Protein AF-A0A5E4JEZ2-F1 (afdb_monomer)

pLDDT: mean 81.58, std 16.39, range [27.83, 95.94]

Sequence (213 aa):
MPDNDILANLLLGGLGGYSLSKANYAGWESFIKVAEERLSHLIYFKVIIPVGLFVKIPLSKQWYAEGFRSYIFGLPNASLPMLFKSMEMALKEKYSEVENKKPDKLSNGQLITWAEQFLKENTEIAQGLRILRNILQHENSSIKEQQSIDAIRYISEMLNLLYPYDEAKLNFTCLHCGKQNSADLKSKDNFLGNTFNIVCSNCRNNIQFRNII

Structure (mmCIF, N/CA/C/O backbone):
data_AF-A0A5E4JEZ2-F1
#
_entry.id   AF-A0A5E4JEZ2-F1
#
loop_
_atom_site.group_PDB
_atom_site.id
_atom_site.type_symbol
_atom_site.label_atom_id
_atom_site.label_alt_id
_atom_site.label_comp_id
_atom_site.label_asym_id
_atom_site.label_entity_id
_atom_site.label_seq_id
_atom_site.pdbx_PDB_ins_code
_atom_site.Cartn_x
_atom_site.Cartn_y
_atom_site.Cartn_z
_atom_site.occupancy
_atom_site.B_iso_or_equiv
_atom_site.auth_seq_id
_atom_site.auth_comp_id
_atom_site.auth_asym_id
_atom_site.auth_atom_id
_atom_site.pdbx_PDB_model_num
ATOM 1 N N . MET A 1 1 ? 0.001 9.929 -32.314 1.00 27.83 1 MET A N 1
ATOM 2 C CA . MET A 1 1 ? 0.102 10.164 -30.859 1.00 27.83 1 MET A CA 1
ATOM 3 C C . MET A 1 1 ? 0.020 8.823 -30.142 1.00 27.83 1 MET A C 1
ATOM 5 O O . MET A 1 1 ? -1.091 8.360 -29.913 1.00 27.83 1 MET A O 1
ATOM 9 N N . PRO A 1 2 ? 1.155 8.158 -29.870 1.00 28.72 2 PRO A N 1
ATOM 10 C CA . PRO A 1 2 ? 1.195 6.902 -29.133 1.00 28.72 2 PRO A CA 1
ATOM 11 C C . PRO A 1 2 ? 2.096 7.042 -27.891 1.00 28.72 2 PRO A C 1
ATOM 13 O O . PRO A 1 2 ? 3.175 6.472 -27.859 1.00 28.72 2 PRO A O 1
ATOM 16 N N . ASP A 1 3 ? 1.683 7.822 -26.886 1.00 30.73 3 ASP A N 1
ATOM 17 C CA . ASP A 1 3 ? 2.517 8.079 -25.689 1.00 30.73 3 ASP A CA 1
ATOM 18 C C . ASP A 1 3 ? 1.934 7.516 -24.380 1.00 30.73 3 ASP A C 1
ATOM 20 O O . ASP A 1 3 ? 2.572 7.584 -23.333 1.00 30.73 3 ASP A O 1
ATOM 24 N N . ASN A 1 4 ? 0.759 6.876 -24.418 1.00 31.44 4 ASN A N 1
ATOM 25 C CA . ASN A 1 4 ? 0.117 6.332 -23.210 1.00 31.44 4 ASN A CA 1
ATOM 26 C C . ASN A 1 4 ? 0.356 4.825 -22.985 1.00 31.44 4 ASN A C 1
ATOM 28 O O . ASN A 1 4 ? 0.153 4.341 -21.872 1.00 31.44 4 ASN A O 1
ATOM 32 N N . ASP A 1 5 ? 0.858 4.091 -23.984 1.00 32.97 5 ASP A N 1
ATOM 33 C CA . ASP A 1 5 ? 1.156 2.651 -23.862 1.00 32.97 5 ASP A CA 1
ATOM 34 C C . ASP A 1 5 ? 2.524 2.362 -23.218 1.00 32.97 5 ASP A C 1
ATOM 36 O O . ASP A 1 5 ? 2.809 1.236 -22.808 1.00 32.97 5 ASP A O 1
ATOM 40 N N . ILE A 1 6 ? 3.385 3.373 -23.097 1.00 38.34 6 ILE A N 1
ATOM 41 C CA . ILE A 1 6 ? 4.791 3.218 -22.693 1.00 38.34 6 ILE A CA 1
ATOM 42 C C . ILE A 1 6 ? 4.911 2.976 -21.183 1.00 38.34 6 ILE A C 1
ATOM 44 O O . ILE A 1 6 ? 5.584 2.044 -20.742 1.00 38.34 6 ILE A O 1
ATOM 48 N N . LEU A 1 7 ? 4.187 3.761 -20.383 1.00 38.94 7 LEU A N 1
ATOM 49 C CA . LEU A 1 7 ? 4.108 3.569 -18.934 1.00 38.94 7 LEU A CA 1
ATOM 50 C C . LEU A 1 7 ? 3.267 2.344 -18.578 1.00 38.94 7 LEU A C 1
ATOM 52 O O . LEU A 1 7 ? 3.628 1.606 -17.669 1.00 38.94 7 LEU A O 1
ATOM 56 N N . ALA A 1 8 ? 2.193 2.077 -19.325 1.00 35.00 8 ALA A N 1
ATOM 57 C CA . ALA A 1 8 ? 1.355 0.903 -19.111 1.00 35.00 8 ALA A CA 1
ATOM 58 C C . ALA A 1 8 ? 2.133 -0.406 -19.327 1.00 35.00 8 ALA A C 1
ATOM 60 O O . ALA A 1 8 ? 2.011 -1.318 -18.516 1.00 35.00 8 ALA A O 1
ATOM 61 N N . ASN A 1 9 ? 3.002 -0.491 -20.339 1.00 36.31 9 ASN A N 1
ATOM 62 C CA . ASN A 1 9 ? 3.831 -1.681 -20.567 1.00 36.31 9 ASN A CA 1
ATOM 63 C C . ASN A 1 9 ? 4.978 -1.834 -19.556 1.00 36.31 9 ASN A C 1
ATOM 65 O O . ASN A 1 9 ? 5.338 -2.962 -19.216 1.00 36.31 9 ASN A O 1
ATOM 69 N N . LEU A 1 10 ? 5.507 -0.727 -19.023 1.00 39.97 10 LEU A N 1
ATOM 70 C CA . LEU A 1 10 ? 6.479 -0.749 -17.924 1.00 39.97 10 LEU A CA 1
ATOM 71 C C . LEU A 1 10 ? 5.832 -1.158 -16.582 1.00 39.97 10 LEU A C 1
ATOM 73 O O . LEU A 1 10 ? 6.496 -1.749 -15.734 1.00 39.97 10 LEU A O 1
ATOM 77 N N . LEU A 1 11 ? 4.540 -0.851 -16.400 1.00 41.81 11 LEU A N 1
ATOM 78 C CA . LEU A 1 11 ? 3.793 -1.020 -15.145 1.00 41.81 11 LEU A CA 1
ATOM 79 C C . LEU A 1 11 ? 2.891 -2.271 -15.097 1.00 41.81 11 LEU A C 1
ATOM 81 O O . LEU A 1 11 ? 2.575 -2.729 -14.006 1.00 41.81 11 LEU A O 1
ATOM 85 N N . LEU A 1 12 ? 2.481 -2.843 -16.237 1.00 39.78 12 LEU A N 1
ATOM 86 C CA . LEU A 1 12 ? 1.558 -3.994 -16.306 1.00 39.78 12 LEU A CA 1
ATOM 87 C C . LEU A 1 12 ? 2.174 -5.257 -16.932 1.00 39.78 12 LEU A C 1
ATOM 89 O O . LEU A 1 12 ? 1.621 -6.344 -16.779 1.00 39.78 12 LEU A O 1
ATOM 93 N N . GLY A 1 13 ? 3.311 -5.149 -17.622 1.00 36.66 13 GLY A N 1
ATOM 94 C CA . GLY A 1 13 ? 3.934 -6.263 -18.338 1.00 36.66 13 GLY A CA 1
ATOM 95 C C . GLY A 1 13 ? 5.228 -6.724 -17.682 1.00 36.66 13 GLY A C 1
ATOM 96 O O . GLY A 1 13 ? 6.307 -6.429 -18.197 1.00 36.66 13 GLY A O 1
ATOM 97 N N . GLY A 1 14 ? 5.152 -7.451 -16.561 1.00 41.81 14 GLY A N 1
ATOM 98 C CA . GLY A 1 14 ? 6.342 -8.032 -15.925 1.00 41.81 14 GLY A CA 1
ATOM 99 C C . GLY A 1 14 ? 7.249 -8.726 -16.950 1.00 41.81 14 GLY A C 1
ATOM 100 O O . GLY A 1 14 ? 6.740 -9.499 -17.742 1.00 41.81 14 GLY A O 1
ATOM 101 N N . LEU A 1 15 ? 8.556 -8.418 -16.956 1.00 41.03 15 LEU A N 1
ATOM 102 C CA . LEU A 1 15 ? 9.663 -8.923 -17.810 1.00 41.03 15 LEU A CA 1
ATOM 103 C C . LEU A 1 15 ? 9.469 -8.988 -19.357 1.00 41.03 15 LEU A C 1
ATOM 105 O O . LEU A 1 15 ? 10.441 -8.824 -20.098 1.00 41.03 15 LEU A O 1
ATOM 109 N N . GLY A 1 16 ? 8.258 -9.156 -19.888 1.00 37.97 16 GLY A N 1
ATOM 110 C CA . GLY A 1 16 ? 7.934 -9.110 -21.316 1.00 37.97 16 GLY A CA 1
ATOM 111 C C . GLY A 1 16 ? 7.981 -7.691 -21.884 1.00 37.97 16 GLY A C 1
ATOM 112 O O . GLY A 1 16 ? 8.548 -7.485 -22.953 1.00 37.97 16 GLY A O 1
ATOM 113 N N . GLY A 1 17 ? 7.505 -6.690 -21.132 1.00 45.16 17 GLY A N 1
ATOM 114 C CA . GLY A 1 17 ? 7.695 -5.278 -21.490 1.00 45.16 17 GLY A CA 1
ATOM 115 C C . GLY A 1 17 ? 9.157 -4.830 -21.367 1.00 45.16 17 GLY A C 1
ATOM 116 O O . GLY A 1 17 ? 9.615 -3.973 -22.114 1.00 45.16 17 GLY A O 1
ATOM 117 N N . TYR A 1 18 ? 9.915 -5.465 -20.471 1.00 44.41 18 TYR A N 1
ATOM 118 C CA . TYR A 1 18 ? 11.320 -5.165 -20.178 1.00 44.41 18 TYR A CA 1
ATOM 119 C C . TYR A 1 18 ? 12.287 -5.561 -21.308 1.00 44.41 18 TYR A C 1
ATOM 121 O O . TYR A 1 18 ? 13.203 -4.812 -21.644 1.00 44.41 18 TYR A O 1
ATOM 129 N N . SER A 1 19 ? 12.074 -6.723 -21.928 1.00 45.91 19 SER A N 1
ATOM 130 C CA . SER A 1 19 ? 12.928 -7.221 -23.018 1.00 45.91 19 SER A CA 1
ATOM 131 C C . SER A 1 19 ? 12.639 -6.543 -24.361 1.00 45.91 19 SER A C 1
ATOM 133 O O . SER A 1 19 ? 13.577 -6.221 -25.086 1.00 45.91 19 SER A O 1
ATOM 135 N N . LEU A 1 20 ? 11.369 -6.240 -24.657 1.00 44.59 20 LEU A N 1
ATOM 136 C CA . LEU A 1 20 ? 10.967 -5.445 -25.829 1.00 44.59 20 LEU A CA 1
ATOM 137 C C . LEU A 1 20 ? 11.373 -3.966 -25.714 1.00 44.59 20 LEU A C 1
ATOM 139 O O . LEU A 1 20 ? 11.567 -3.294 -26.723 1.00 44.59 20 LEU A O 1
ATOM 143 N N . SER A 1 21 ? 11.531 -3.468 -24.486 1.00 50.88 21 SER A N 1
ATOM 144 C CA . SER A 1 21 ? 11.919 -2.092 -24.191 1.00 50.88 21 SER A CA 1
ATOM 145 C C . SER A 1 21 ? 13.380 -1.800 -24.548 1.00 50.88 21 SER A C 1
ATOM 147 O O . SER A 1 21 ? 13.666 -0.826 -25.237 1.00 50.88 21 SER A O 1
ATOM 149 N N . LYS A 1 22 ? 14.316 -2.677 -24.174 1.00 49.50 22 LYS A N 1
ATOM 150 C CA . LYS A 1 22 ? 15.768 -2.415 -24.231 1.00 49.50 22 LYS A CA 1
ATOM 151 C C . LYS A 1 22 ? 16.327 -1.974 -25.596 1.00 49.50 22 LYS A C 1
ATOM 153 O O . LYS A 1 22 ? 17.370 -1.334 -25.629 1.00 49.50 22 LYS A O 1
ATOM 158 N N . ALA A 1 23 ? 15.652 -2.291 -26.702 1.00 51.66 23 ALA A N 1
ATOM 159 C CA . ALA A 1 23 ? 16.059 -1.885 -28.049 1.00 51.66 23 ALA A CA 1
ATOM 160 C C . ALA A 1 23 ? 15.667 -0.436 -28.426 1.00 51.66 23 ALA A C 1
ATOM 162 O O . ALA A 1 23 ? 16.253 0.117 -29.351 1.00 51.66 23 ALA A O 1
ATOM 163 N N . ASN A 1 24 ? 14.716 0.188 -27.717 1.00 52.81 24 ASN A N 1
ATOM 164 C CA . ASN A 1 24 ? 14.111 1.475 -28.097 1.00 52.81 24 ASN A CA 1
ATOM 165 C C . ASN A 1 24 ? 14.468 2.664 -27.176 1.00 52.81 24 ASN A C 1
ATOM 167 O O . ASN A 1 24 ? 13.990 3.767 -27.423 1.00 52.81 24 ASN A O 1
ATOM 171 N N . TYR A 1 25 ? 15.290 2.481 -26.132 1.00 58.25 25 TYR A N 1
ATOM 172 C CA . TYR A 1 25 ? 15.500 3.500 -25.081 1.00 58.25 25 TYR A CA 1
ATOM 173 C C . TYR A 1 25 ? 16.954 3.943 -24.887 1.00 58.25 25 TYR A C 1
ATOM 175 O O . TYR A 1 25 ? 17.410 4.092 -23.751 1.00 58.25 25 TYR A O 1
ATOM 183 N N . ALA A 1 26 ? 17.666 4.204 -25.985 1.00 59.94 26 ALA A N 1
ATOM 184 C CA . ALA A 1 26 ? 18.956 4.886 -25.914 1.00 59.94 26 ALA A CA 1
ATOM 185 C C . ALA A 1 26 ? 18.814 6.215 -25.136 1.00 59.94 26 ALA A C 1
ATOM 187 O O . ALA A 1 26 ? 18.046 7.089 -25.540 1.00 59.94 26 ALA A O 1
ATOM 188 N N . GLY A 1 27 ? 19.517 6.358 -24.008 1.00 70.94 27 GLY A N 1
ATOM 189 C CA . GLY A 1 27 ? 19.524 7.556 -23.155 1.00 70.94 27 GLY A CA 1
ATOM 190 C C . GLY A 1 27 ? 18.745 7.453 -21.834 1.00 70.94 27 GLY A C 1
ATOM 191 O O . GLY A 1 27 ? 18.870 8.350 -21.001 1.00 70.94 27 GLY A O 1
ATOM 192 N N . TRP A 1 28 ? 17.977 6.381 -21.602 1.00 78.12 28 TRP A N 1
ATOM 193 C CA . TRP A 1 28 ? 17.233 6.154 -20.346 1.00 78.12 28 TRP A CA 1
ATOM 194 C C . TRP A 1 28 ? 17.846 5.072 -19.453 1.00 78.12 28 TRP A C 1
ATOM 196 O O . TRP A 1 28 ? 17.307 4.763 -18.390 1.00 78.12 28 TRP A O 1
ATOM 206 N N . GLU A 1 29 ? 18.971 4.482 -19.847 1.00 81.12 29 GLU A N 1
ATOM 207 C CA . GLU A 1 29 ? 19.562 3.328 -19.171 1.00 81.12 29 GLU A CA 1
ATOM 208 C C . GLU A 1 29 ? 19.924 3.637 -17.717 1.00 81.12 29 GLU A C 1
ATOM 210 O O . GLU A 1 29 ? 19.701 2.809 -16.834 1.00 81.12 29 GLU A O 1
ATOM 215 N N . SER A 1 30 ? 20.434 4.843 -17.451 1.00 83.31 30 SER A N 1
ATOM 216 C CA . SER A 1 30 ? 20.765 5.294 -16.096 1.00 83.31 30 SER A CA 1
ATOM 217 C C . SER A 1 30 ? 19.521 5.407 -15.216 1.00 83.31 30 SER A C 1
ATOM 219 O O . SER A 1 30 ? 19.522 4.927 -14.086 1.00 83.31 30 SER A O 1
ATOM 221 N N . PHE A 1 31 ? 18.439 5.980 -15.744 1.00 84.56 31 PHE A N 1
ATOM 222 C CA . PHE A 1 31 ? 17.166 6.088 -15.040 1.00 84.56 31 PHE A CA 1
ATOM 223 C C . PHE A 1 31 ? 16.558 4.713 -14.757 1.00 84.56 31 PHE A C 1
ATOM 225 O O . PHE A 1 31 ? 16.176 4.441 -13.620 1.00 84.56 31 PHE A O 1
ATOM 232 N N . ILE A 1 32 ? 16.504 3.841 -15.771 1.00 82.81 32 ILE A N 1
ATOM 233 C CA . ILE A 1 32 ? 15.962 2.483 -15.640 1.00 82.81 32 ILE A CA 1
ATOM 234 C C . ILE A 1 32 ? 16.744 1.717 -14.577 1.00 82.81 32 ILE A C 1
ATOM 236 O O . ILE A 1 32 ? 16.130 1.143 -13.684 1.00 82.81 32 ILE A O 1
ATOM 240 N N . LYS A 1 33 ? 18.080 1.776 -14.612 1.00 85.19 33 LYS A N 1
ATOM 241 C CA . LYS A 1 33 ? 18.930 1.113 -13.619 1.00 85.19 33 LYS A CA 1
ATOM 242 C C . LYS A 1 33 ? 18.603 1.568 -12.193 1.00 85.19 33 LYS A C 1
ATOM 244 O O . LYS A 1 33 ? 18.425 0.736 -11.311 1.00 85.19 33 LYS A O 1
ATOM 249 N N . VAL A 1 34 ? 18.465 2.874 -11.965 1.00 87.69 34 VAL A N 1
ATOM 250 C CA . VAL A 1 34 ? 18.129 3.402 -10.632 1.00 87.69 34 VAL A CA 1
ATOM 251 C C . VAL A 1 34 ? 16.698 3.018 -10.222 1.00 87.69 34 VAL A C 1
ATOM 253 O O . VAL A 1 34 ? 16.452 2.679 -9.066 1.00 87.69 34 VAL A O 1
ATOM 256 N N . ALA A 1 35 ? 15.738 3.014 -11.151 1.00 88.00 35 ALA A N 1
ATOM 257 C CA . ALA A 1 35 ? 14.377 2.547 -10.883 1.00 88.00 35 ALA A CA 1
ATOM 258 C C . ALA A 1 35 ? 14.339 1.050 -10.512 1.00 88.00 35 ALA A C 1
ATOM 260 O O . ALA A 1 35 ? 13.607 0.651 -9.603 1.00 88.00 35 ALA A O 1
ATOM 261 N N . GLU A 1 36 ? 15.156 0.222 -11.168 1.00 85.31 36 GLU A N 1
ATOM 262 C CA . GLU A 1 36 ? 15.331 -1.194 -10.834 1.00 85.31 36 GLU A CA 1
ATOM 263 C C . GLU A 1 36 ? 15.982 -1.393 -9.465 1.00 85.31 36 GLU A C 1
ATOM 265 O O . GLU A 1 36 ? 15.555 -2.272 -8.716 1.00 85.31 36 GLU A O 1
ATOM 270 N N . GLU A 1 37 ? 16.984 -0.584 -9.113 1.00 88.88 37 GLU A N 1
ATOM 271 C CA . GLU A 1 37 ? 17.620 -0.601 -7.790 1.00 88.88 37 GLU A CA 1
ATOM 272 C C . GLU A 1 37 ? 16.591 -0.284 -6.692 1.00 88.88 37 GLU A C 1
ATOM 274 O O . GLU A 1 37 ? 16.458 -1.037 -5.724 1.00 88.88 37 GLU A O 1
ATOM 279 N N . ARG A 1 38 ? 15.766 0.751 -6.891 1.00 89.75 38 ARG A N 1
ATOM 280 C CA . ARG A 1 38 ? 14.655 1.106 -5.991 1.00 89.75 38 ARG A CA 1
ATOM 281 C C . ARG A 1 38 ? 13.638 -0.013 -5.841 1.00 89.75 38 ARG A C 1
ATOM 283 O O . ARG A 1 38 ? 13.263 -0.369 -4.724 1.00 89.75 38 ARG A O 1
ATOM 290 N N . LEU A 1 39 ? 13.201 -0.594 -6.959 1.00 89.12 39 LEU A N 1
ATOM 291 C CA . LEU A 1 39 ? 12.281 -1.727 -6.938 1.00 89.12 39 LEU A CA 1
ATOM 292 C C . LEU A 1 39 ? 12.903 -2.917 -6.196 1.00 89.12 39 LEU A C 1
ATOM 294 O O . LEU A 1 39 ? 12.237 -3.552 -5.381 1.00 89.12 39 LEU A O 1
ATOM 298 N N . SER A 1 40 ? 14.184 -3.192 -6.435 1.00 87.06 40 SER A N 1
ATOM 299 C CA . SER A 1 40 ? 14.918 -4.280 -5.786 1.00 87.06 40 SER A CA 1
ATOM 300 C C . SER A 1 40 ? 15.012 -4.084 -4.275 1.00 87.06 40 SER A C 1
ATOM 302 O O . SER A 1 40 ? 14.824 -5.049 -3.538 1.00 87.06 40 SER A O 1
ATOM 304 N N . HIS A 1 41 ? 15.208 -2.851 -3.796 1.00 90.19 41 HIS A N 1
ATOM 305 C CA . HIS A 1 41 ? 15.154 -2.546 -2.365 1.00 90.19 41 HIS A CA 1
ATOM 306 C C . HIS A 1 41 ? 13.782 -2.866 -1.763 1.00 90.19 41 HIS A C 1
ATOM 308 O O . HIS A 1 41 ? 13.702 -3.533 -0.732 1.00 90.19 41 HIS A O 1
ATOM 314 N N . LEU A 1 42 ? 12.688 -2.463 -2.412 1.00 90.50 42 LEU A N 1
ATOM 315 C CA . LEU A 1 42 ? 11.342 -2.758 -1.907 1.00 90.50 42 LEU A CA 1
ATOM 316 C C . LEU A 1 42 ? 11.029 -4.264 -1.918 1.00 90.50 42 LEU A C 1
ATOM 318 O O . LEU A 1 42 ? 10.391 -4.773 -0.996 1.00 90.50 42 LEU A O 1
ATOM 322 N N . ILE A 1 43 ? 11.509 -4.991 -2.930 1.00 88.75 43 ILE A N 1
ATOM 323 C CA . ILE A 1 43 ? 11.382 -6.454 -3.007 1.00 88.75 43 ILE A CA 1
ATOM 324 C C . ILE A 1 43 ? 12.195 -7.131 -1.902 1.00 88.75 43 ILE A C 1
ATOM 326 O O . ILE A 1 43 ? 11.704 -8.065 -1.271 1.00 88.75 43 ILE A O 1
ATOM 330 N N . TYR A 1 44 ? 13.412 -6.652 -1.634 1.00 89.94 44 TYR A N 1
ATOM 331 C CA . TYR A 1 44 ? 14.254 -7.156 -0.550 1.00 89.94 44 TYR A CA 1
ATOM 332 C C . TYR A 1 44 ? 13.545 -7.054 0.807 1.00 89.94 44 TYR A C 1
ATOM 334 O O . TYR A 1 44 ? 13.539 -8.015 1.575 1.00 89.94 44 TYR A O 1
ATOM 342 N N . PHE A 1 45 ? 12.864 -5.933 1.066 1.00 88.56 45 PHE A N 1
ATOM 343 C CA . PHE A 1 45 ? 12.056 -5.748 2.274 1.00 88.56 45 PHE A CA 1
ATOM 344 C C . PHE A 1 45 ? 10.716 -6.496 2.264 1.00 88.56 45 PHE A C 1
ATOM 346 O O . PHE A 1 45 ? 9.982 -6.403 3.243 1.00 88.56 45 PHE A O 1
ATOM 353 N N . LYS A 1 46 ? 10.387 -7.226 1.187 1.00 89.31 46 LYS A N 1
ATOM 354 C CA . LYS A 1 46 ? 9.119 -7.951 1.013 1.00 89.31 46 LYS A CA 1
ATOM 355 C C . LYS A 1 46 ? 7.901 -7.081 1.335 1.00 89.31 46 LYS A C 1
ATOM 357 O O . LYS A 1 46 ? 7.003 -7.506 2.058 1.00 89.31 46 LYS A O 1
ATOM 362 N N . VAL A 1 47 ? 7.878 -5.858 0.800 1.00 90.50 47 VAL A N 1
ATOM 363 C CA . VAL A 1 47 ? 6.765 -4.918 1.003 1.00 90.50 47 VAL A CA 1
ATOM 364 C C . VAL A 1 47 ? 5.436 -5.601 0.666 1.00 90.50 47 VAL A C 1
ATOM 366 O O . VAL A 1 47 ? 5.259 -6.126 -0.433 1.00 90.50 47 VAL A O 1
ATOM 369 N N . ILE A 1 48 ? 4.510 -5.614 1.624 1.00 90.31 48 ILE A N 1
ATOM 370 C CA . ILE A 1 48 ? 3.198 -6.255 1.482 1.00 90.31 48 ILE A CA 1
ATOM 371 C C . ILE A 1 48 ? 2.311 -5.407 0.567 1.00 90.31 48 ILE A C 1
ATOM 373 O O . ILE A 1 48 ? 2.342 -4.183 0.632 1.00 90.31 48 ILE A O 1
ATOM 377 N N . ILE A 1 49 ? 1.484 -6.034 -0.268 1.00 90.00 49 ILE A N 1
ATOM 378 C CA . ILE A 1 49 ? 0.460 -5.302 -1.022 1.00 90.00 49 ILE A CA 1
ATOM 379 C C . ILE A 1 49 ? -0.854 -5.356 -0.226 1.00 90.00 49 ILE A C 1
ATOM 381 O O . ILE A 1 49 ? -1.375 -6.456 -0.017 1.00 90.00 49 ILE A O 1
ATOM 385 N N . PRO A 1 50 ? -1.425 -4.216 0.215 1.00 92.12 50 PRO A N 1
ATOM 386 C CA . PRO A 1 50 ? -2.574 -4.195 1.122 1.00 92.12 50 PRO A CA 1
ATOM 387 C C . PRO A 1 50 ? -3.898 -4.457 0.381 1.00 92.12 50 PRO A C 1
ATOM 389 O O . PRO A 1 50 ? -4.775 -3.601 0.275 1.00 92.12 50 PRO A O 1
ATOM 392 N N . VAL A 1 51 ? -4.056 -5.671 -0.153 1.00 91.38 51 VAL A N 1
ATOM 393 C CA . VAL A 1 51 ? -5.208 -6.059 -0.984 1.00 91.38 51 VAL A CA 1
ATOM 394 C C . VAL A 1 51 ? -6.528 -5.985 -0.222 1.00 91.38 51 VAL A C 1
ATOM 396 O O . VAL A 1 51 ? -7.515 -5.532 -0.799 1.00 91.38 51 VAL A O 1
ATOM 399 N N . GLY A 1 52 ? -6.554 -6.352 1.063 1.00 90.94 52 GLY A N 1
ATOM 400 C CA . GLY A 1 52 ? -7.763 -6.236 1.887 1.00 90.94 52 GLY A CA 1
ATOM 401 C C . GLY A 1 52 ? -8.303 -4.803 1.923 1.00 90.94 52 GLY A C 1
ATOM 402 O O . GLY A 1 52 ? -9.495 -4.580 1.698 1.00 90.94 52 GLY A O 1
ATOM 403 N N . LEU A 1 53 ? -7.412 -3.816 2.071 1.00 94.69 53 LEU A N 1
ATOM 404 C CA . LEU A 1 53 ? -7.777 -2.406 1.960 1.00 94.69 53 LEU A CA 1
ATOM 405 C C . LEU A 1 53 ? -8.272 -2.066 0.552 1.00 94.69 53 LEU A C 1
ATOM 407 O O . LEU A 1 53 ? -9.267 -1.368 0.416 1.00 94.69 53 LEU A O 1
ATOM 411 N N . PHE A 1 54 ? -7.604 -2.537 -0.501 1.00 92.94 54 PHE A N 1
ATOM 412 C CA . PHE A 1 54 ? -7.982 -2.199 -1.879 1.00 92.94 54 PHE A CA 1
ATOM 413 C C . PHE A 1 54 ? -9.351 -2.744 -2.279 1.00 92.94 54 PHE A C 1
ATOM 415 O O . PHE A 1 54 ? -10.045 -2.118 -3.076 1.00 92.94 54 PHE A O 1
ATOM 422 N N . VAL A 1 55 ? -9.751 -3.887 -1.726 1.00 90.38 55 VAL A N 1
ATOM 423 C CA . VAL A 1 55 ? -11.104 -4.423 -1.902 1.00 90.38 55 VAL A CA 1
ATOM 424 C C . VAL A 1 55 ? -12.118 -3.559 -1.153 1.00 90.38 55 VAL A C 1
ATOM 426 O O . VAL A 1 55 ? -13.160 -3.218 -1.710 1.00 90.38 55 VAL A O 1
ATOM 429 N N . LYS A 1 56 ? -11.807 -3.172 0.089 1.00 92.31 56 LYS A N 1
ATOM 430 C CA . LYS A 1 56 ? -12.697 -2.370 0.938 1.00 92.31 56 LYS A CA 1
ATOM 431 C C . LYS A 1 56 ? -12.854 -0.926 0.447 1.00 92.31 56 LYS A C 1
ATOM 433 O O . LYS A 1 56 ? -13.960 -0.397 0.434 1.00 92.31 56 LYS A O 1
ATOM 438 N N . ILE A 1 57 ? -11.755 -0.295 0.043 1.00 95.06 57 ILE A N 1
ATOM 439 C CA . ILE A 1 57 ? -11.661 1.105 -0.377 1.00 95.06 57 ILE A CA 1
ATOM 440 C C . ILE A 1 57 ? -10.891 1.170 -1.708 1.00 95.06 57 ILE A C 1
ATOM 442 O O . ILE A 1 57 ? -9.696 1.478 -1.714 1.00 95.06 57 ILE A O 1
ATOM 446 N N . PRO A 1 58 ? -11.538 0.929 -2.864 1.00 92.06 58 PRO A N 1
ATOM 447 C CA . PRO A 1 58 ? -10.854 0.871 -4.162 1.00 92.06 58 PRO A CA 1
ATOM 448 C C . PRO A 1 58 ? -10.049 2.123 -4.521 1.00 92.06 58 PRO A C 1
ATOM 450 O O . PRO A 1 58 ? -8.972 2.026 -5.103 1.00 92.06 58 PRO A O 1
ATOM 453 N N . LEU A 1 59 ? -10.522 3.305 -4.118 1.00 93.19 59 LEU A N 1
ATOM 454 C CA . LEU A 1 59 ? -9.819 4.570 -4.348 1.00 93.19 59 LEU A CA 1
ATOM 455 C C . LEU A 1 59 ? -8.467 4.636 -3.608 1.00 93.19 59 LEU A C 1
ATOM 457 O O . LEU A 1 59 ? -7.528 5.257 -4.098 1.00 93.19 59 LEU A O 1
ATOM 461 N N . SER A 1 60 ? -8.315 3.945 -2.473 1.00 94.81 60 SER A N 1
ATOM 462 C CA . SER A 1 60 ? -7.041 3.902 -1.735 1.00 94.81 60 SER A CA 1
ATOM 463 C C . SER A 1 60 ? -5.919 3.224 -2.535 1.00 94.81 60 SER A C 1
ATOM 465 O O . SER A 1 60 ? -4.749 3.580 -2.370 1.00 94.81 60 SER A O 1
ATOM 467 N N . LYS A 1 61 ? -6.276 2.299 -3.444 1.00 93.88 61 LYS A N 1
ATOM 468 C CA . LYS A 1 61 ? -5.344 1.638 -4.364 1.00 93.88 61 LYS A CA 1
ATOM 469 C C . LYS A 1 61 ? -4.690 2.635 -5.308 1.00 93.88 61 LYS A C 1
ATOM 471 O O . LYS A 1 61 ? -3.498 2.518 -5.560 1.00 93.88 61 LYS A O 1
ATOM 476 N N . GLN A 1 62 ? -5.454 3.596 -5.827 1.00 92.94 62 GLN A N 1
ATOM 477 C CA . GLN A 1 62 ? -4.936 4.591 -6.769 1.00 92.94 62 GLN A CA 1
ATOM 478 C C . GLN A 1 62 ? -3.870 5.456 -6.094 1.00 92.94 62 GLN A C 1
ATOM 480 O O . GLN A 1 62 ? -2.737 5.488 -6.562 1.00 92.94 62 GLN A O 1
ATOM 485 N N . TRP A 1 63 ? -4.187 6.026 -4.929 1.00 95.94 63 TRP A N 1
ATOM 486 C CA . TRP A 1 63 ? -3.237 6.813 -4.137 1.00 95.94 63 TRP A CA 1
ATOM 487 C C . TRP A 1 63 ? -1.985 6.022 -3.755 1.00 95.94 63 TRP A C 1
ATOM 489 O O . TRP A 1 63 ? -0.865 6.510 -3.889 1.00 95.94 63 TRP A O 1
ATOM 499 N N . TYR A 1 64 ? -2.157 4.773 -3.320 1.00 95.31 64 TYR A N 1
ATOM 500 C CA . TYR A 1 64 ? -1.024 3.924 -2.971 1.00 95.31 64 TYR A CA 1
ATOM 501 C C . TYR A 1 64 ? -0.142 3.616 -4.192 1.00 95.31 64 TYR A C 1
ATOM 503 O O . TYR A 1 64 ? 1.079 3.744 -4.117 1.00 95.31 64 TYR A O 1
ATOM 511 N N . ALA A 1 65 ? -0.746 3.252 -5.328 1.00 92.12 65 ALA A N 1
ATOM 512 C CA . ALA A 1 65 ? -0.023 2.935 -6.556 1.00 92.12 65 ALA A CA 1
ATOM 513 C C . ALA A 1 65 ? 0.713 4.153 -7.127 1.00 92.12 65 ALA A C 1
ATOM 515 O O . ALA A 1 65 ? 1.857 4.030 -7.560 1.00 92.12 65 ALA A O 1
ATOM 516 N N . GLU A 1 66 ? 0.094 5.333 -7.100 1.00 93.12 66 GLU A N 1
ATOM 517 C CA . GLU A 1 66 ? 0.747 6.583 -7.491 1.00 93.12 66 GLU A CA 1
ATOM 518 C C . GLU A 1 66 ? 1.934 6.892 -6.585 1.00 93.12 66 GLU A C 1
ATOM 520 O O . GLU A 1 66 ? 3.035 7.117 -7.082 1.00 93.12 66 GLU A O 1
ATOM 525 N N . GLY A 1 67 ? 1.752 6.797 -5.265 1.00 94.12 67 GLY A N 1
ATOM 526 C CA . GLY A 1 67 ? 2.834 7.008 -4.311 1.00 94.12 67 GLY A CA 1
ATOM 527 C C . GLY A 1 67 ? 3.999 6.039 -4.506 1.00 94.12 67 GLY A C 1
ATOM 528 O O . GLY A 1 67 ? 5.160 6.454 -4.533 1.00 94.12 67 GLY A O 1
ATOM 529 N N . PHE A 1 68 ? 3.702 4.760 -4.727 1.00 93.56 68 PHE A N 1
ATOM 530 C CA . PHE A 1 68 ? 4.703 3.746 -5.045 1.00 93.56 68 PHE A CA 1
ATOM 531 C C . PHE A 1 68 ? 5.469 4.085 -6.334 1.00 93.56 68 PHE A C 1
ATOM 533 O O . PHE A 1 68 ? 6.699 4.092 -6.349 1.00 93.56 68 PHE A O 1
ATOM 540 N N . ARG A 1 69 ? 4.760 4.428 -7.416 1.00 91.31 69 ARG A N 1
ATOM 541 C CA . ARG A 1 69 ? 5.369 4.759 -8.716 1.00 91.31 69 ARG A CA 1
ATOM 542 C C . ARG A 1 69 ? 6.209 6.028 -8.654 1.00 91.31 69 ARG A C 1
ATOM 544 O O . ARG A 1 69 ? 7.308 6.048 -9.200 1.00 91.31 69 ARG A O 1
ATOM 551 N N . SER A 1 70 ? 5.743 7.055 -7.945 1.00 93.00 70 SER A N 1
ATOM 552 C CA . SER A 1 70 ? 6.522 8.270 -7.702 1.00 93.00 70 SER A CA 1
ATOM 553 C C . SER A 1 70 ? 7.855 7.956 -7.028 1.00 93.00 70 SER A C 1
ATOM 555 O O . SER A 1 70 ? 8.874 8.518 -7.423 1.00 93.00 70 SER A O 1
ATOM 557 N N . TYR A 1 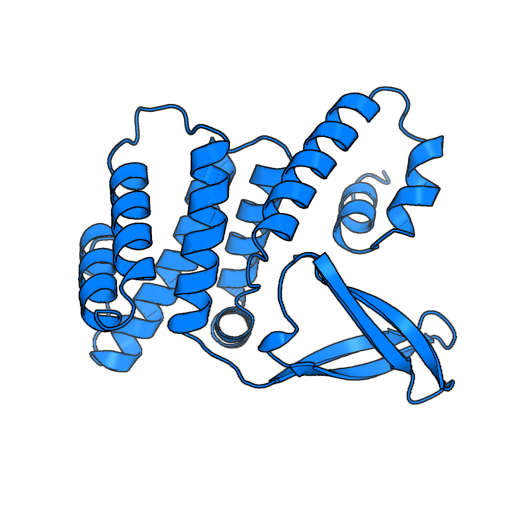71 ? 7.886 7.025 -6.069 1.00 93.75 71 TYR A N 1
ATOM 558 C CA . TYR A 1 71 ? 9.147 6.588 -5.472 1.00 93.75 71 TYR A CA 1
ATOM 559 C C . TYR A 1 71 ? 10.056 5.904 -6.501 1.00 93.75 71 TYR A C 1
ATOM 561 O O . TYR A 1 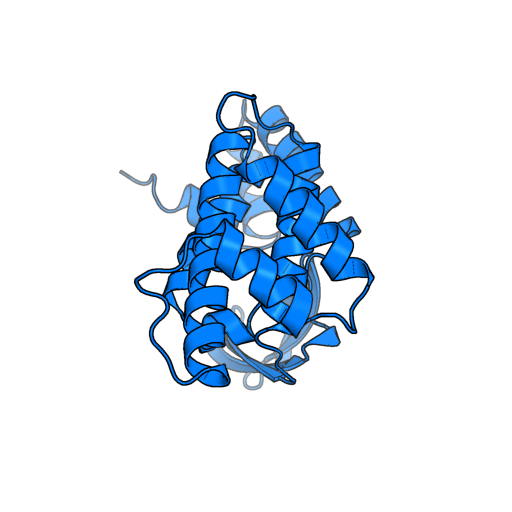71 ? 11.207 6.312 -6.640 1.00 93.75 71 TYR A O 1
ATOM 569 N N . ILE A 1 72 ? 9.542 4.935 -7.271 1.00 91.56 72 ILE A N 1
ATOM 570 C CA . ILE A 1 72 ? 10.319 4.242 -8.316 1.00 91.56 72 ILE A CA 1
ATOM 571 C C . ILE A 1 72 ? 10.937 5.242 -9.310 1.00 91.56 72 ILE A C 1
ATOM 573 O O . ILE A 1 72 ? 12.114 5.127 -9.661 1.00 91.56 72 ILE A O 1
ATOM 577 N N . PHE A 1 73 ? 10.197 6.288 -9.680 1.00 90.81 73 PHE A N 1
ATOM 578 C CA . PHE A 1 73 ? 10.665 7.352 -10.575 1.00 90.81 73 PHE A CA 1
ATOM 579 C C . PHE A 1 73 ? 11.581 8.399 -9.925 1.00 90.81 73 PHE A C 1
ATOM 581 O O . PHE A 1 73 ? 12.024 9.322 -10.604 1.00 90.81 73 PHE A O 1
ATOM 588 N N . GLY A 1 74 ? 11.921 8.261 -8.642 1.00 89.81 74 GLY A N 1
ATOM 589 C CA . GLY A 1 74 ? 12.849 9.165 -7.959 1.00 89.81 74 GLY A CA 1
ATOM 590 C C . GLY A 1 74 ? 12.218 10.477 -7.510 1.00 89.81 74 GLY A C 1
ATOM 591 O O . GLY A 1 74 ? 12.905 11.489 -7.416 1.00 89.81 74 GLY A O 1
ATOM 592 N N . LEU A 1 75 ? 10.917 10.460 -7.214 1.00 92.12 75 LEU A N 1
ATOM 593 C CA . LEU A 1 75 ? 10.144 11.602 -6.726 1.00 92.12 75 LEU A CA 1
ATOM 594 C C . LEU A 1 75 ? 9.673 11.359 -5.277 1.00 92.12 75 LEU A C 1
ATOM 596 O O . LEU A 1 75 ? 8.469 11.240 -5.030 1.00 92.12 75 LEU A O 1
ATOM 600 N N . PRO A 1 76 ? 10.586 11.287 -4.287 1.00 90.81 76 PRO A N 1
ATOM 601 C CA . PRO A 1 76 ? 10.240 10.973 -2.897 1.00 90.81 76 PRO A CA 1
ATOM 602 C C . PRO A 1 76 ? 9.281 11.999 -2.269 1.00 90.81 76 PRO A C 1
ATOM 604 O O . PRO A 1 76 ? 8.365 11.626 -1.538 1.00 90.81 76 PRO A O 1
ATOM 607 N N . ASN A 1 77 ? 9.421 13.282 -2.631 1.00 89.25 77 ASN A N 1
ATOM 608 C CA . ASN A 1 77 ? 8.530 14.352 -2.169 1.00 89.25 77 ASN A CA 1
ATOM 609 C C . ASN A 1 77 ? 7.083 14.195 -2.665 1.00 89.25 77 ASN A C 1
ATOM 611 O O . ASN A 1 77 ? 6.160 14.635 -1.989 1.00 89.25 77 ASN A O 1
ATOM 615 N N . ALA A 1 78 ? 6.880 13.561 -3.826 1.00 91.00 78 ALA A N 1
ATOM 616 C CA . ALA A 1 78 ? 5.548 13.249 -4.343 1.00 91.00 78 ALA A CA 1
ATOM 617 C C . ALA A 1 78 ? 5.032 11.904 -3.809 1.00 91.00 78 ALA A C 1
ATOM 619 O O . ALA A 1 78 ? 3.845 11.765 -3.535 1.00 91.00 78 ALA A O 1
ATOM 620 N N . SER A 1 79 ? 5.924 10.927 -3.622 1.00 93.12 79 SER A N 1
ATOM 621 C CA . SER A 1 79 ? 5.580 9.583 -3.149 1.00 93.12 79 SER A CA 1
ATOM 622 C C . SER A 1 79 ? 4.861 9.599 -1.805 1.00 93.12 79 SER A C 1
ATOM 624 O O . SER A 1 79 ? 3.778 9.024 -1.663 1.00 93.12 79 SER A O 1
ATOM 626 N N . LEU A 1 80 ? 5.452 10.283 -0.823 1.00 90.69 80 LEU A N 1
ATOM 627 C CA . LEU A 1 80 ? 4.970 10.230 0.547 1.00 90.69 80 LEU A CA 1
ATOM 628 C C . LEU A 1 80 ? 3.545 10.769 0.708 1.00 90.69 80 LEU A C 1
ATOM 630 O O . LEU A 1 80 ? 2.723 10.019 1.234 1.00 90.69 80 LEU A O 1
ATOM 634 N N . PRO A 1 81 ? 3.195 11.991 0.255 1.00 90.44 81 PRO A N 1
ATOM 635 C CA . PRO A 1 81 ? 1.829 12.499 0.376 1.00 90.44 81 PRO A CA 1
ATOM 636 C C . PRO A 1 81 ? 0.764 11.548 -0.187 1.00 90.44 81 PRO A C 1
ATOM 638 O O . PRO A 1 81 ? -0.288 11.378 0.428 1.00 90.44 81 PRO A O 1
ATOM 641 N N . MET A 1 82 ? 1.049 10.873 -1.306 1.00 94.12 82 MET A N 1
ATOM 642 C CA . MET A 1 82 ? 0.119 9.916 -1.916 1.00 94.12 82 MET A CA 1
ATOM 643 C C . MET A 1 82 ? -0.052 8.650 -1.064 1.00 94.12 82 MET A C 1
ATOM 645 O O . MET A 1 82 ? -1.175 8.204 -0.817 1.00 94.12 82 MET A O 1
ATOM 649 N N . LEU A 1 83 ? 1.044 8.098 -0.535 1.00 94.31 83 LEU A N 1
ATOM 650 C CA . LEU A 1 83 ? 0.985 6.958 0.389 1.00 94.31 83 LEU A CA 1
ATOM 651 C C . LEU A 1 83 ? 0.253 7.329 1.685 1.00 94.31 83 LEU A C 1
ATOM 653 O O . LEU A 1 83 ? -0.604 6.578 2.154 1.00 94.31 83 LEU A O 1
ATOM 657 N N . PHE A 1 84 ? 0.539 8.517 2.225 1.00 92.25 84 PHE A N 1
ATOM 658 C CA . PHE A 1 84 ? -0.155 9.071 3.383 1.00 92.25 84 PHE A CA 1
ATOM 659 C C . PHE A 1 84 ? -1.644 9.244 3.118 1.00 92.25 84 PHE A C 1
ATOM 661 O O . PHE A 1 84 ? -2.440 8.978 4.015 1.00 92.25 84 PHE A O 1
ATOM 668 N N . LYS A 1 85 ? -2.046 9.616 1.897 1.00 93.81 85 LYS A N 1
ATOM 669 C CA . LYS A 1 85 ? -3.462 9.723 1.554 1.00 93.81 85 LYS A CA 1
ATOM 670 C C . LYS A 1 85 ? -4.169 8.372 1.604 1.00 93.81 85 LYS A C 1
ATOM 672 O O . LYS A 1 85 ? -5.254 8.274 2.175 1.00 93.81 85 LYS A O 1
ATOM 677 N N . SER A 1 86 ? -3.543 7.325 1.065 1.00 95.62 86 SER A N 1
ATOM 678 C CA . SER A 1 86 ? -4.064 5.955 1.162 1.00 95.62 86 SER A CA 1
ATOM 679 C C . SER A 1 86 ? -4.199 5.502 2.623 1.00 95.62 86 SER A C 1
ATOM 681 O O . SER A 1 86 ? -5.246 4.994 3.030 1.00 95.62 86 SER A O 1
ATOM 683 N N . MET A 1 87 ? -3.180 5.784 3.442 1.00 94.88 87 MET A N 1
ATOM 684 C CA . MET A 1 87 ? -3.208 5.528 4.882 1.00 94.88 87 MET A CA 1
ATOM 685 C C . MET A 1 87 ? -4.321 6.300 5.602 1.00 94.88 87 MET A C 1
ATOM 687 O O . MET A 1 87 ? -5.056 5.718 6.395 1.00 94.88 87 MET A O 1
ATOM 691 N N . GLU A 1 88 ? -4.465 7.598 5.337 1.00 93.44 88 GLU A N 1
ATOM 692 C CA . GLU A 1 88 ? -5.495 8.449 5.939 1.00 93.44 88 GLU A CA 1
ATOM 693 C C . GLU A 1 88 ? -6.892 7.875 5.683 1.00 93.44 88 GLU A C 1
ATOM 695 O O . GLU A 1 88 ? -7.701 7.780 6.606 1.00 93.44 88 GLU A O 1
ATOM 700 N N . MET A 1 89 ? -7.167 7.452 4.445 1.00 95.06 89 MET A N 1
ATOM 701 C CA . MET A 1 89 ? -8.440 6.829 4.080 1.00 95.06 89 MET A CA 1
ATOM 702 C C . MET A 1 89 ? -8.690 5.546 4.876 1.00 95.06 89 MET A C 1
ATOM 704 O O . MET A 1 89 ? -9.776 5.369 5.423 1.00 95.06 89 MET A O 1
ATOM 708 N N . ALA A 1 90 ? -7.677 4.684 4.986 1.00 95.88 90 ALA A N 1
ATOM 709 C CA . ALA A 1 90 ? -7.765 3.445 5.750 1.00 95.88 90 ALA A CA 1
ATOM 710 C C . ALA A 1 90 ? -8.052 3.695 7.236 1.00 95.88 90 ALA A C 1
ATOM 712 O O . ALA A 1 90 ? -8.918 3.034 7.812 1.00 95.88 90 ALA A O 1
ATOM 713 N N . LEU A 1 91 ? -7.349 4.659 7.840 1.00 94.62 91 LEU A N 1
ATOM 714 C CA . LEU A 1 91 ? -7.508 5.034 9.245 1.00 94.62 91 LEU A CA 1
ATOM 715 C C . LEU A 1 91 ? -8.886 5.630 9.523 1.00 94.62 91 LEU A C 1
ATOM 717 O O . LEU A 1 91 ? -9.520 5.252 10.502 1.00 94.62 91 LEU A O 1
ATOM 721 N N . LYS A 1 92 ? -9.371 6.529 8.661 1.00 95.06 92 LYS A N 1
ATOM 722 C CA . LYS A 1 92 ? -10.703 7.134 8.801 1.00 95.06 92 LYS A CA 1
ATOM 723 C C . LYS A 1 92 ? -11.818 6.098 8.723 1.00 95.06 92 LYS A C 1
ATOM 725 O O . LYS A 1 92 ? -12.729 6.118 9.552 1.00 95.06 92 LYS A O 1
ATOM 730 N N . GLU A 1 93 ? -11.733 5.195 7.752 1.00 95.56 93 GLU A N 1
ATOM 731 C CA . GLU A 1 93 ? -12.702 4.113 7.601 1.00 95.56 93 GLU A CA 1
ATOM 732 C C . GLU A 1 93 ? -12.651 3.181 8.818 1.00 95.56 93 GLU A C 1
ATOM 734 O O . GLU A 1 93 ? -13.676 2.945 9.453 1.00 95.56 93 GLU A O 1
ATOM 739 N N . LYS A 1 94 ? -11.451 2.751 9.238 1.00 95.12 94 LYS A N 1
ATOM 740 C CA . LYS A 1 94 ? -11.307 1.809 10.356 1.00 95.12 94 LYS A CA 1
ATOM 741 C C . LYS A 1 94 ? -11.768 2.413 11.678 1.00 95.12 94 LYS A C 1
ATOM 743 O O . LYS A 1 94 ? -12.437 1.744 12.459 1.00 95.12 94 LYS A O 1
ATOM 748 N N . TYR A 1 95 ? -11.446 3.683 11.912 1.00 95.56 95 TYR A N 1
ATOM 749 C CA . TYR A 1 95 ? -11.944 4.437 13.058 1.00 95.56 95 TYR A CA 1
ATOM 750 C C . TYR A 1 95 ? -13.472 4.453 13.070 1.00 95.56 95 TYR A C 1
ATOM 752 O O . TYR A 1 95 ? -14.083 4.168 14.095 1.00 95.56 95 TYR A O 1
ATOM 760 N N . SER A 1 96 ? -14.095 4.732 11.922 1.00 94.75 96 SER A N 1
ATOM 761 C CA . SER A 1 96 ? -15.555 4.768 11.812 1.00 94.75 96 SER A CA 1
ATOM 762 C C . SER A 1 96 ? -16.191 3.417 12.120 1.00 94.75 96 SER A C 1
ATOM 764 O O . SER A 1 96 ? -17.204 3.377 12.814 1.00 94.75 96 SER A O 1
ATOM 766 N N . GLU A 1 97 ? -15.587 2.324 11.650 1.00 94.69 97 GLU A N 1
ATOM 767 C CA . GLU A 1 97 ? -16.045 0.958 11.920 1.00 94.69 97 GLU A CA 1
ATOM 768 C C . GLU A 1 97 ? -15.949 0.583 13.404 1.00 94.69 97 GLU A C 1
ATOM 770 O O . GLU A 1 97 ? -16.881 0.001 13.953 1.00 94.69 97 GLU A O 1
ATOM 775 N N . VAL A 1 98 ? -14.826 0.905 14.052 1.00 94.81 98 VAL A N 1
ATOM 776 C CA . VAL A 1 98 ? -14.533 0.481 15.431 1.00 94.81 98 VAL A CA 1
ATOM 777 C C . VAL A 1 98 ? -15.224 1.376 16.460 1.00 94.81 98 VAL A C 1
ATOM 779 O O . VAL A 1 98 ? -15.799 0.886 17.427 1.00 94.81 98 VAL A O 1
ATOM 782 N N . GLU A 1 99 ? -15.188 2.691 16.253 1.00 93.44 99 GLU A N 1
ATOM 783 C CA . GLU A 1 99 ? -15.702 3.684 17.205 1.00 93.44 99 GLU A CA 1
ATOM 784 C C . GLU A 1 99 ? -17.164 4.060 16.941 1.00 93.44 99 GLU A C 1
ATOM 786 O O . GLU A 1 99 ? -17.768 4.793 17.730 1.00 93.44 99 GLU A O 1
ATOM 791 N N . ASN A 1 100 ? -17.725 3.597 15.817 1.00 91.81 100 ASN A N 1
ATOM 792 C CA . ASN A 1 100 ? -19.068 3.924 15.341 1.00 91.81 100 ASN A CA 1
ATOM 793 C C . ASN A 1 100 ? -19.317 5.448 15.257 1.00 91.81 100 ASN A C 1
ATOM 795 O O . ASN A 1 100 ? -20.380 5.957 15.626 1.00 91.81 100 ASN A O 1
ATOM 799 N N . LYS A 1 101 ? -18.293 6.204 14.828 1.00 91.44 101 LYS A N 1
ATOM 800 C CA . LYS A 1 101 ? -18.273 7.678 14.773 1.00 91.44 101 LYS A CA 1
ATOM 801 C C . LYS A 1 101 ? -17.542 8.174 13.535 1.00 91.44 101 LYS A C 1
ATOM 803 O O . LYS A 1 101 ? -16.506 7.638 13.166 1.00 91.44 101 LYS A O 1
ATOM 808 N N . LYS A 1 102 ? -18.017 9.276 12.949 1.00 88.50 102 LYS A N 1
ATOM 809 C CA . LYS A 1 102 ? -17.301 9.928 11.846 1.00 88.50 102 LYS A CA 1
ATOM 810 C C . LYS A 1 102 ? -16.039 10.654 12.345 1.00 88.50 102 LYS A C 1
ATOM 812 O O . LYS A 1 102 ? -16.129 11.404 13.320 1.00 88.50 102 LYS A O 1
ATOM 817 N N . PRO A 1 103 ? -14.892 10.521 11.658 1.00 88.50 103 PRO A N 1
ATOM 818 C CA . PRO A 1 103 ? -13.627 11.150 12.034 1.00 88.50 103 PRO A CA 1
ATOM 819 C C . PRO A 1 103 ? -13.498 12.600 11.535 1.00 88.50 103 PRO A C 1
ATOM 821 O O . PRO A 1 103 ? 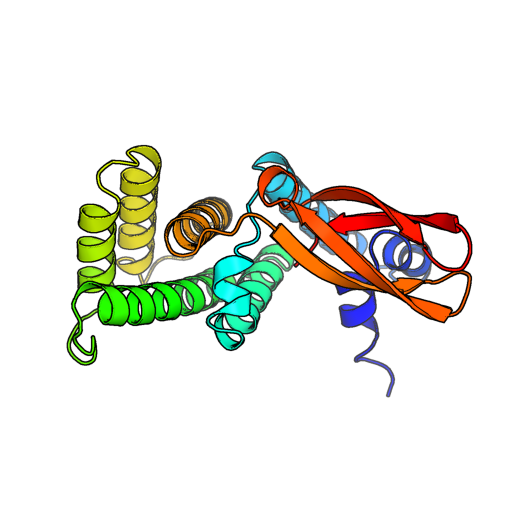-12.389 13.118 11.461 1.00 88.50 103 PRO A O 1
ATOM 824 N N . ASP A 1 104 ? -14.600 13.277 11.193 1.00 80.56 104 ASP A N 1
ATOM 825 C CA . ASP A 1 104 ? -14.609 14.578 10.494 1.00 80.56 104 ASP A CA 1
ATOM 826 C C . ASP A 1 104 ? -13.842 15.696 11.228 1.00 80.56 104 ASP A C 1
ATOM 828 O O . ASP A 1 104 ? -13.437 16.682 10.618 1.00 80.56 104 ASP A O 1
ATOM 832 N N . LYS A 1 105 ? -13.635 15.546 12.543 1.00 82.06 105 LYS A N 1
ATOM 833 C CA . LYS A 1 105 ? -12.920 16.507 13.400 1.00 82.06 105 LYS A CA 1
ATOM 834 C C . LYS A 1 105 ? -11.511 16.059 13.801 1.00 82.06 105 LYS A C 1
ATOM 836 O O . LYS A 1 105 ? -10.843 16.794 14.524 1.00 82.06 105 LYS A O 1
ATOM 841 N N . LEU A 1 106 ? -11.077 14.864 13.400 1.00 86.44 106 LEU A N 1
ATOM 842 C CA . LEU A 1 106 ? -9.777 14.322 13.789 1.00 86.44 106 LEU A CA 1
ATOM 843 C C . LEU A 1 106 ? -8.699 14.731 12.787 1.00 86.44 106 LEU A C 1
ATOM 845 O O . LEU A 1 106 ? -8.833 14.522 11.582 1.00 86.44 106 LEU A O 1
ATOM 849 N N . SER A 1 107 ? -7.599 15.275 13.301 1.00 86.69 107 SER A N 1
ATOM 850 C CA . SER A 1 107 ? -6.391 15.495 12.511 1.00 86.69 107 SER A CA 1
ATOM 851 C C . SER A 1 107 ? -5.685 14.171 12.199 1.00 86.69 107 SER A C 1
ATOM 853 O O . SER A 1 107 ? -5.850 13.172 12.905 1.00 86.69 107 SER A O 1
ATOM 855 N N . ASN A 1 108 ? -4.818 14.171 11.182 1.00 82.62 108 ASN A N 1
ATOM 856 C CA . ASN A 1 108 ? -3.998 13.002 10.844 1.00 82.62 108 ASN A CA 1
ATOM 857 C C . ASN A 1 108 ? -3.146 12.530 12.033 1.00 82.62 108 ASN A C 1
ATOM 859 O O . ASN A 1 108 ? -3.015 11.331 12.258 1.00 82.62 108 ASN A O 1
ATOM 863 N N . GLY A 1 109 ? -2.623 13.456 12.845 1.00 83.19 109 GLY A N 1
ATOM 864 C CA . GLY A 1 109 ? -1.875 13.108 14.055 1.00 83.19 109 GLY A CA 1
ATOM 865 C C . GLY A 1 109 ? -2.730 12.394 15.107 1.00 83.19 109 GLY A C 1
ATOM 866 O O . GLY A 1 109 ? -2.260 11.449 15.742 1.00 83.19 109 GLY A O 1
ATOM 867 N N . GLN A 1 110 ? -3.996 12.796 15.264 1.00 88.06 110 GLN A N 1
ATOM 868 C CA . GLN A 1 110 ? -4.935 12.129 16.173 1.00 88.06 110 GLN A CA 1
ATOM 869 C C . GLN A 1 110 ? -5.311 10.732 15.670 1.00 88.06 110 GLN A C 1
ATOM 871 O O . GLN A 1 110 ? -5.339 9.798 16.466 1.00 88.06 110 GLN A O 1
ATOM 876 N N . LEU A 1 111 ? -5.529 10.570 14.361 1.00 89.25 111 LEU A N 1
ATOM 877 C CA . LEU A 1 111 ? -5.780 9.260 13.749 1.00 89.25 111 LEU A CA 1
ATOM 878 C C . LEU A 1 111 ? -4.582 8.316 13.897 1.00 89.25 111 LEU A C 1
ATOM 880 O O . LEU A 1 111 ? -4.772 7.146 14.211 1.00 89.25 111 LEU A O 1
ATOM 884 N N . ILE A 1 112 ? -3.354 8.818 13.735 1.00 87.31 112 ILE A N 1
ATOM 885 C CA . ILE A 1 112 ? -2.133 8.032 13.970 1.00 87.31 112 ILE A CA 1
ATOM 886 C C . ILE A 1 112 ? -2.031 7.624 15.441 1.00 87.31 112 ILE A C 1
ATOM 888 O O . ILE A 1 112 ? -1.766 6.466 15.733 1.00 87.31 112 ILE A O 1
ATOM 892 N N . THR A 1 113 ? -2.300 8.543 16.370 1.00 87.44 113 THR A N 1
ATOM 893 C CA . THR A 1 113 ? -2.266 8.244 17.813 1.00 87.44 113 THR A CA 1
ATOM 894 C C . THR A 1 113 ? -3.305 7.185 18.187 1.00 87.44 113 THR A C 1
ATOM 896 O O . THR A 1 113 ? -3.022 6.276 18.964 1.00 87.44 113 THR A O 1
ATOM 899 N N . TRP A 1 114 ? -4.503 7.267 17.606 1.00 90.81 114 TRP A N 1
ATOM 900 C CA . TRP A 1 114 ? -5.523 6.234 17.757 1.00 90.81 114 TRP A CA 1
ATOM 901 C C . TRP A 1 114 ? -5.049 4.891 17.182 1.00 90.81 114 TRP A 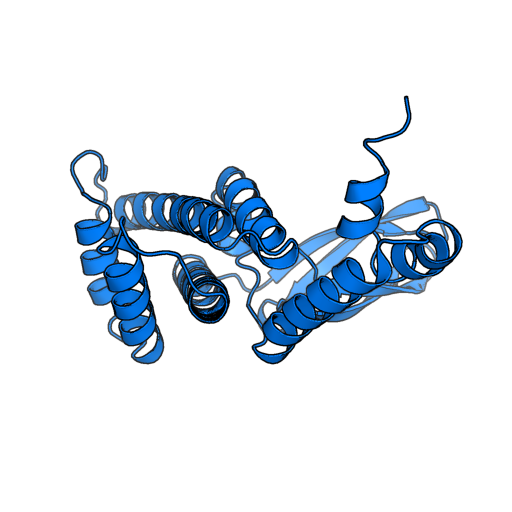C 1
ATOM 903 O O . TRP A 1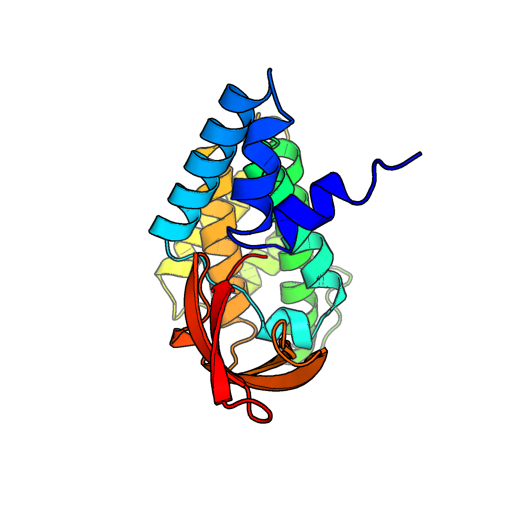 114 ? -5.171 3.870 17.852 1.00 90.81 114 TRP A O 1
ATOM 913 N N . ALA A 1 115 ? -4.437 4.887 15.994 1.00 89.88 115 ALA A N 1
ATOM 914 C CA . ALA A 1 115 ? -3.904 3.675 15.374 1.00 89.88 115 ALA A CA 1
ATOM 915 C C . ALA A 1 115 ? -2.799 3.022 16.218 1.00 89.88 115 ALA A C 1
ATOM 917 O O . ALA A 1 115 ? -2.784 1.802 16.359 1.00 89.88 115 ALA A O 1
ATOM 918 N N . GLU A 1 116 ? -1.910 3.819 16.823 1.00 87.62 116 GLU A N 1
ATOM 919 C CA . GLU A 1 116 ? -0.876 3.342 17.754 1.00 87.62 116 GLU A CA 1
ATOM 920 C C . GLU A 1 116 ? -1.497 2.606 18.951 1.00 87.62 116 GLU A C 1
ATOM 922 O O . GLU A 1 116 ? -0.982 1.577 19.383 1.00 87.62 116 GLU A O 1
ATOM 927 N N . GLN A 1 117 ? -2.618 3.107 19.479 1.00 88.31 117 GLN A N 1
ATOM 928 C CA . GLN A 1 117 ? -3.339 2.465 20.582 1.00 88.31 117 GLN A CA 1
ATOM 929 C C . GLN A 1 117 ? -4.105 1.220 20.127 1.00 88.31 117 GLN A C 1
ATOM 931 O O . GLN A 1 117 ? -4.094 0.204 20.825 1.00 88.31 117 GLN A O 1
ATOM 936 N N . PHE A 1 118 ? -4.749 1.288 18.961 1.00 89.31 118 PHE A N 1
ATOM 937 C CA . PHE A 1 118 ? -5.501 0.184 18.370 1.00 89.31 118 PHE A CA 1
ATOM 938 C C . PHE A 1 118 ? -4.589 -1.005 18.034 1.00 89.31 118 PHE A C 1
ATOM 940 O O . PHE A 1 118 ? -4.952 -2.153 18.268 1.00 89.31 118 PHE A O 1
ATOM 947 N N . LEU A 1 119 ? -3.374 -0.730 17.553 1.00 88.44 119 LEU A N 1
ATOM 948 C CA . LEU A 1 119 ? -2.375 -1.727 17.164 1.00 88.44 119 LEU A CA 1
ATOM 949 C C . LEU A 1 119 ? -1.300 -1.954 18.237 1.00 88.44 119 LEU A C 1
ATOM 951 O O . LEU A 1 119 ? -0.239 -2.484 17.920 1.00 88.44 119 LEU A O 1
ATOM 955 N N . LYS A 1 120 ? -1.550 -1.585 19.501 1.00 83.25 120 LYS A N 1
ATOM 956 C CA . LYS A 1 120 ? -0.551 -1.612 20.592 1.00 83.25 120 LYS A CA 1
ATOM 957 C C . LYS A 1 120 ? 0.148 -2.962 20.806 1.00 83.25 120 LYS A C 1
ATOM 959 O O . LYS A 1 120 ? 1.246 -2.999 21.350 1.00 83.25 120 LYS A O 1
ATOM 964 N N . GLU A 1 121 ? -0.495 -4.060 20.412 1.00 83.81 121 GLU A N 1
ATOM 965 C CA . GLU A 1 121 ? 0.048 -5.420 20.523 1.00 83.81 121 GLU A CA 1
ATOM 966 C C . GLU A 1 121 ? 1.108 -5.719 19.443 1.00 83.81 121 GLU A C 1
ATOM 968 O O . GLU A 1 121 ? 1.899 -6.644 19.602 1.00 83.81 121 GLU A O 1
ATOM 973 N N . ASN A 1 122 ? 1.191 -4.895 18.389 1.00 83.00 122 ASN A N 1
ATOM 974 C CA . ASN A 1 122 ? 2.191 -4.967 17.322 1.00 83.00 122 ASN A CA 1
ATOM 975 C C . ASN A 1 122 ? 3.291 -3.914 17.546 1.00 83.00 122 ASN A C 1
ATOM 977 O O . ASN A 1 122 ? 3.227 -2.784 17.054 1.00 83.00 122 ASN A O 1
ATOM 981 N N . THR A 1 123 ? 4.323 -4.285 18.303 1.00 73.56 123 THR A N 1
ATOM 982 C CA . THR A 1 123 ? 5.406 -3.377 18.724 1.00 73.56 123 THR A CA 1
ATOM 983 C C . THR A 1 123 ? 6.218 -2.796 17.560 1.00 73.56 123 THR A C 1
ATOM 985 O O . THR A 1 123 ? 6.610 -1.630 17.620 1.00 73.56 123 THR A O 1
ATOM 988 N N . GLU A 1 124 ? 6.426 -3.559 16.483 1.00 75.38 124 GLU A N 1
A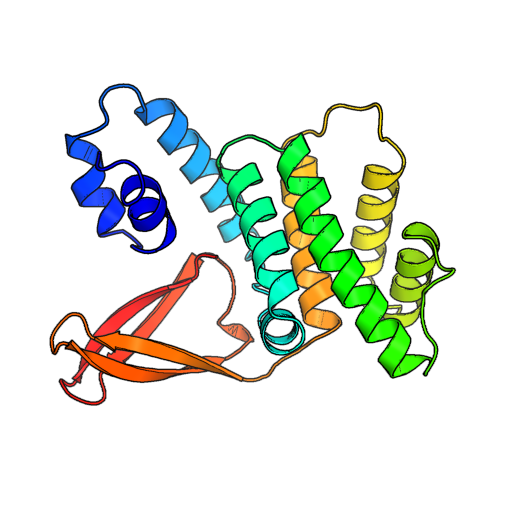TOM 989 C CA . GLU A 1 124 ? 7.157 -3.112 15.284 1.00 75.38 124 GLU A CA 1
ATOM 990 C C . GLU A 1 124 ? 6.426 -1.968 14.556 1.00 75.38 124 GLU A C 1
ATOM 992 O O . GLU A 1 124 ? 7.035 -0.981 14.129 1.00 75.38 124 GLU A O 1
ATOM 997 N N . ILE A 1 125 ? 5.094 -2.019 14.529 1.00 83.38 125 ILE A N 1
ATOM 998 C CA . ILE A 1 125 ? 4.248 -0.990 13.915 1.00 83.38 125 ILE A CA 1
ATOM 999 C C . ILE A 1 125 ? 4.209 0.286 14.739 1.00 83.38 125 ILE A C 1
ATOM 1001 O O . ILE A 1 125 ? 4.192 1.376 14.168 1.00 83.38 125 ILE A O 1
ATOM 1005 N N . ALA A 1 126 ? 4.257 0.189 16.068 1.00 75.19 126 ALA A N 1
ATOM 1006 C CA . ALA A 1 126 ? 4.329 1.371 16.922 1.00 75.19 126 ALA A CA 1
ATOM 1007 C C . ALA A 1 126 ? 5.582 2.215 16.616 1.00 75.19 126 ALA A C 1
ATOM 1009 O O . ALA A 1 126 ? 5.528 3.446 16.629 1.00 75.19 126 ALA A O 1
ATOM 1010 N N . GLN A 1 127 ? 6.709 1.575 16.286 1.00 78.00 127 GLN A N 1
ATOM 1011 C CA . GLN A 1 127 ? 7.900 2.285 15.818 1.00 78.00 127 GLN A CA 1
ATOM 1012 C C . GLN A 1 127 ? 7.689 2.894 14.424 1.00 78.00 127 GLN A C 1
ATOM 1014 O O . GLN A 1 127 ? 8.051 4.055 14.209 1.00 78.00 127 GLN A O 1
ATOM 1019 N N . GLY A 1 128 ? 7.070 2.152 13.502 1.00 82.94 128 GLY A N 1
ATOM 1020 C CA . GLY A 1 128 ? 6.722 2.644 12.167 1.00 82.94 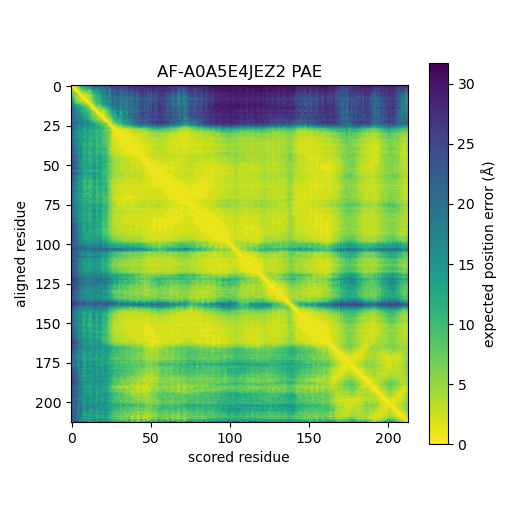128 GLY A CA 1
ATOM 1021 C C . GLY A 1 128 ? 5.833 3.889 12.200 1.00 82.94 128 GLY A C 1
ATOM 1022 O O . GLY A 1 128 ? 6.145 4.893 11.563 1.00 82.94 128 GLY A O 1
ATOM 1023 N N . LEU A 1 129 ? 4.781 3.879 13.017 1.00 82.25 129 LEU A N 1
ATOM 1024 C CA . LEU A 1 129 ? 3.855 5.001 13.197 1.00 82.25 129 LEU A CA 1
ATOM 1025 C C . LEU A 1 129 ? 4.547 6.254 13.750 1.00 82.25 129 LEU A C 1
ATOM 1027 O O . LEU A 1 129 ? 4.297 7.358 13.261 1.00 82.25 129 LEU A O 1
ATOM 1031 N N . ARG A 1 130 ? 5.496 6.096 14.681 1.00 80.06 130 ARG A N 1
ATOM 1032 C CA . ARG A 1 130 ? 6.321 7.213 15.175 1.00 80.06 130 ARG A CA 1
ATOM 1033 C C . ARG A 1 130 ? 7.189 7.818 14.075 1.00 80.06 130 ARG A C 1
ATOM 1035 O O . ARG A 1 130 ? 7.275 9.041 13.974 1.00 80.06 130 ARG A O 1
ATOM 1042 N N . ILE A 1 131 ? 7.818 6.980 13.247 1.00 81.19 131 ILE A N 1
ATOM 1043 C CA . ILE A 1 131 ? 8.621 7.433 12.100 1.00 81.19 131 ILE A CA 1
ATOM 1044 C C . ILE A 1 131 ? 7.734 8.205 11.118 1.00 81.19 131 ILE A C 1
ATOM 1046 O O . ILE A 1 131 ? 8.075 9.324 10.735 1.00 81.19 131 ILE A O 1
ATOM 1050 N N . LEU A 1 132 ? 6.567 7.655 10.775 1.00 83.25 132 LEU A N 1
ATOM 1051 C CA . LEU A 1 132 ? 5.592 8.288 9.886 1.00 83.25 132 LEU A CA 1
ATOM 1052 C C . LEU A 1 132 ? 5.104 9.637 10.429 1.00 83.25 132 LEU A C 1
ATOM 1054 O O . LEU A 1 132 ? 5.030 10.612 9.682 1.00 83.25 132 LEU A O 1
ATOM 1058 N N . ARG A 1 133 ? 4.832 9.729 11.735 1.00 80.69 133 ARG A N 1
ATOM 1059 C CA . ARG A 1 133 ? 4.439 10.982 12.390 1.00 80.69 133 ARG A CA 1
ATOM 1060 C C . ARG A 1 133 ? 5.532 12.044 12.300 1.00 80.69 133 ARG A C 1
ATOM 1062 O O . ARG A 1 133 ? 5.228 13.193 12.000 1.00 80.69 133 ARG A O 1
ATOM 1069 N N . ASN A 1 134 ? 6.788 11.669 12.536 1.00 81.25 134 ASN A N 1
ATOM 1070 C CA . ASN A 1 134 ? 7.912 12.603 12.452 1.00 81.25 134 ASN A CA 1
ATOM 1071 C C . ASN A 1 134 ? 8.109 13.113 11.019 1.00 81.25 134 ASN A C 1
ATOM 1073 O O . ASN A 1 134 ? 8.342 14.299 10.814 1.00 81.25 134 ASN A O 1
ATOM 1077 N N . ILE A 1 135 ? 7.965 12.230 10.027 1.00 78.69 135 ILE A N 1
ATOM 1078 C CA . ILE A 1 135 ? 8.017 12.597 8.607 1.00 78.69 135 ILE A CA 1
ATOM 1079 C C . ILE A 1 135 ? 6.930 13.630 8.270 1.00 78.69 135 ILE A C 1
ATOM 1081 O O . ILE A 1 135 ? 7.228 14.630 7.625 1.00 78.69 135 ILE A O 1
ATOM 1085 N N . LEU A 1 136 ? 5.696 13.434 8.751 1.00 74.50 136 LEU A N 1
ATOM 1086 C CA . LEU A 1 136 ? 4.591 14.376 8.534 1.00 74.50 136 LEU A CA 1
ATOM 1087 C C . LEU A 1 136 ? 4.792 15.732 9.224 1.00 74.50 136 LEU A C 1
ATOM 1089 O O . LEU A 1 136 ? 4.325 16.743 8.718 1.00 74.50 136 LEU A O 1
ATOM 1093 N N . GLN A 1 137 ? 5.455 15.768 10.381 1.00 71.38 137 GLN A N 1
ATOM 1094 C CA . GLN A 1 137 ? 5.644 17.004 11.152 1.00 71.38 137 GLN A CA 1
ATOM 1095 C C . GLN A 1 137 ? 6.736 17.924 10.585 1.00 71.38 137 GLN A C 1
ATOM 1097 O O . GLN A 1 137 ? 6.766 19.109 10.914 1.00 71.38 137 GLN A O 1
ATOM 1102 N N . HIS A 1 138 ? 7.631 17.414 9.736 1.00 68.38 138 HIS A N 1
ATOM 1103 C CA . HIS A 1 138 ? 8.741 18.179 9.162 1.00 68.38 138 HIS A CA 1
ATOM 1104 C C . HIS A 1 138 ? 8.480 18.594 7.703 1.00 68.38 138 HIS A C 1
ATOM 1106 O O . HIS A 1 138 ? 9.296 18.325 6.819 1.00 68.38 138 HIS A O 1
ATOM 1112 N N . GLU A 1 139 ? 7.368 19.303 7.471 1.00 60.09 139 GLU A N 1
ATOM 1113 C CA . GLU A 1 139 ? 6.891 19.748 6.143 1.00 60.09 139 GLU A CA 1
ATOM 1114 C C . GLU A 1 139 ? 7.925 20.559 5.334 1.00 60.09 139 GLU A C 1
ATOM 1116 O O . GLU A 1 139 ? 7.897 20.551 4.108 1.00 60.09 139 GLU A O 1
ATOM 1121 N N . ASN A 1 140 ? 8.882 21.217 6.000 1.00 67.00 140 ASN A N 1
ATOM 1122 C CA . ASN A 1 140 ? 9.879 22.086 5.358 1.00 67.00 140 ASN A CA 1
ATOM 1123 C C . ASN A 1 140 ? 11.209 21.389 5.015 1.00 67.00 140 ASN A C 1
ATOM 1125 O O . ASN A 1 140 ? 12.177 22.057 4.647 1.00 67.00 140 ASN A O 1
ATOM 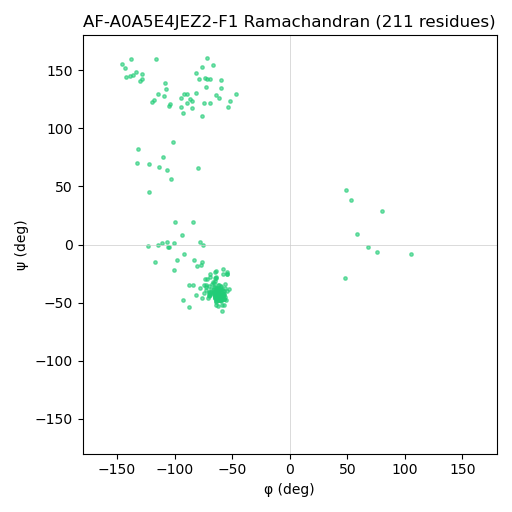1129 N N . SER A 1 141 ? 11.298 20.065 5.167 1.00 75.00 141 SER A N 1
ATOM 1130 C CA . SER A 1 141 ? 12.517 19.305 4.867 1.00 75.00 141 SER A CA 1
ATOM 1131 C C . SER A 1 141 ? 12.365 18.467 3.599 1.00 75.00 141 SER A C 1
ATOM 1133 O O . SER A 1 141 ? 11.327 17.857 3.364 1.00 75.00 141 SER A O 1
ATOM 1135 N N . SER A 1 142 ? 13.414 18.433 2.771 1.00 81.06 142 SER A N 1
ATOM 1136 C CA . SER A 1 142 ? 13.447 17.544 1.608 1.00 81.06 142 SER A CA 1
ATOM 1137 C C . SER A 1 142 ? 13.425 16.089 2.071 1.00 81.06 142 SER A C 1
ATOM 1139 O O . SER A 1 142 ? 14.240 15.688 2.910 1.00 81.06 142 SER A O 1
ATOM 1141 N N . ILE A 1 143 ? 12.510 15.301 1.509 1.00 84.44 143 ILE A N 1
ATOM 1142 C CA . ILE A 1 143 ? 12.360 13.888 1.840 1.00 84.44 143 ILE A CA 1
ATOM 1143 C C . ILE A 1 143 ? 13.501 13.105 1.195 1.00 84.44 143 ILE A C 1
ATOM 1145 O O . ILE A 1 143 ? 13.675 13.091 -0.026 1.00 84.44 143 ILE A O 1
ATOM 1149 N N . LYS A 1 144 ? 14.266 12.402 2.030 1.00 88.12 144 LYS A N 1
ATOM 1150 C CA . LYS A 1 144 ? 15.323 11.495 1.582 1.00 88.12 144 LYS A CA 1
ATOM 1151 C C . LYS A 1 144 ? 14.731 10.197 1.048 1.00 88.12 144 LYS A C 1
ATOM 1153 O O . LYS A 1 144 ? 13.696 9.717 1.507 1.00 88.12 144 LYS A O 1
ATOM 1158 N N . GLU A 1 145 ? 15.464 9.563 0.142 1.00 88.06 145 GLU A N 1
ATOM 1159 C CA . GLU A 1 145 ? 15.055 8.302 -0.477 1.00 88.06 145 GLU A CA 1
ATOM 1160 C C . GLU A 1 145 ? 14.808 7.187 0.553 1.00 88.06 145 GLU A C 1
ATOM 1162 O O . GLU A 1 145 ? 13.776 6.521 0.504 1.00 88.06 145 GLU A O 1
ATOM 1167 N N . GLN A 1 146 ? 15.685 7.062 1.556 1.00 88.06 146 GLN A N 1
ATOM 1168 C CA . GLN A 1 146 ? 15.521 6.084 2.637 1.00 88.06 146 GLN A CA 1
ATOM 1169 C C . GLN A 1 146 ? 14.217 6.287 3.424 1.00 88.06 146 GLN A C 1
ATOM 1171 O O . GLN A 1 146 ? 13.546 5.317 3.760 1.00 88.06 146 GLN A O 1
ATOM 1176 N N . GLN A 1 147 ? 13.811 7.540 3.663 1.00 88.06 147 GLN A N 1
ATOM 1177 C CA . GLN A 1 147 ? 12.557 7.834 4.366 1.00 88.06 147 GLN A CA 1
ATOM 1178 C C . GLN A 1 147 ? 11.340 7.378 3.554 1.00 88.06 147 GLN A C 1
ATOM 1180 O O . GLN A 1 147 ? 10.349 6.945 4.134 1.00 88.06 147 GLN A O 1
ATOM 1185 N N . SER A 1 148 ? 11.420 7.438 2.219 1.00 90.12 148 SER A N 1
ATOM 1186 C CA . SER A 1 148 ? 10.354 6.939 1.343 1.00 90.12 148 SER A CA 1
ATOM 1187 C C . SER A 1 148 ? 10.263 5.415 1.370 1.00 90.12 148 SER A C 1
ATOM 1189 O O . SER A 1 148 ? 9.162 4.883 1.465 1.00 90.12 148 SER A O 1
ATOM 1191 N N . ILE A 1 149 ? 11.400 4.711 1.361 1.00 91.31 149 ILE A N 1
ATOM 1192 C CA . ILE A 1 149 ? 11.440 3.244 1.500 1.00 91.31 149 ILE A CA 1
ATOM 1193 C C . ILE A 1 149 ? 10.800 2.814 2.820 1.00 91.31 149 ILE A C 1
ATOM 1195 O O . ILE A 1 149 ? 9.902 1.970 2.831 1.00 91.31 149 ILE A O 1
ATOM 1199 N N . ASP A 1 150 ? 11.247 3.414 3.925 1.00 89.19 150 ASP A N 1
ATOM 1200 C CA . ASP A 1 150 ? 10.758 3.073 5.258 1.00 89.19 150 ASP A CA 1
ATOM 1201 C C . ASP A 1 150 ? 9.256 3.351 5.368 1.00 89.19 150 ASP A C 1
ATOM 1203 O O . ASP A 1 150 ? 8.503 2.517 5.869 1.00 89.19 150 ASP A O 1
ATOM 1207 N N . ALA A 1 151 ? 8.795 4.483 4.833 1.00 90.25 151 ALA A N 1
ATOM 1208 C CA . ALA A 1 151 ? 7.379 4.810 4.829 1.00 90.25 151 ALA A CA 1
ATOM 1209 C C . ALA A 1 151 ? 6.550 3.843 3.980 1.00 90.25 151 ALA A C 1
ATOM 1211 O O . ALA A 1 151 ? 5.507 3.398 4.449 1.00 90.25 151 ALA A O 1
ATOM 1212 N N . ILE A 1 152 ? 7.005 3.471 2.775 1.00 93.94 152 ILE A N 1
ATOM 1213 C CA . ILE A 1 152 ? 6.329 2.462 1.946 1.00 93.94 152 ILE A CA 1
ATOM 1214 C C . ILE A 1 152 ? 6.179 1.166 2.739 1.00 93.94 152 ILE A C 1
ATOM 1216 O O . ILE A 1 152 ? 5.079 0.618 2.793 1.00 93.94 152 ILE A O 1
ATOM 1220 N N . ARG A 1 153 ? 7.250 0.694 3.389 1.00 92.38 153 ARG A N 1
ATOM 1221 C CA . ARG A 1 153 ? 7.218 -0.531 4.196 1.00 92.38 153 ARG A CA 1
ATOM 1222 C C . ARG A 1 153 ? 6.193 -0.433 5.325 1.00 92.38 153 ARG A C 1
ATOM 1224 O O . ARG A 1 153 ? 5.270 -1.242 5.368 1.00 92.38 153 ARG A O 1
ATOM 1231 N N . TYR A 1 154 ? 6.320 0.571 6.192 1.00 91.62 154 TYR A N 1
ATOM 1232 C CA . TYR A 1 154 ? 5.466 0.695 7.376 1.00 91.62 154 TYR A CA 1
ATOM 1233 C C . TYR A 1 154 ? 4.006 0.980 7.034 1.00 91.62 154 TYR A C 1
ATOM 1235 O O . TYR A 1 154 ? 3.117 0.412 7.662 1.00 91.62 154 TYR A O 1
ATOM 1243 N N . ILE A 1 155 ? 3.740 1.819 6.027 1.00 93.62 155 ILE A N 1
ATOM 1244 C CA . ILE A 1 155 ? 2.371 2.071 5.566 1.00 93.62 155 ILE A CA 1
ATOM 1245 C C . ILE A 1 155 ? 1.768 0.766 5.055 1.00 93.62 155 ILE A C 1
ATOM 1247 O O . ILE A 1 155 ? 0.671 0.408 5.460 1.00 93.62 155 ILE A O 1
ATOM 1251 N N . SER A 1 156 ? 2.485 0.017 4.222 1.00 94.25 156 SER A N 1
ATOM 1252 C CA . SER A 1 156 ? 1.981 -1.246 3.672 1.00 94.25 156 SER A CA 1
ATOM 1253 C C . SER A 1 156 ? 1.640 -2.274 4.747 1.00 94.25 156 SER A C 1
ATOM 1255 O O . SER A 1 156 ? 0.578 -2.892 4.706 1.00 94.25 156 SER A O 1
ATOM 1257 N N . GLU A 1 157 ? 2.529 -2.431 5.723 1.00 92.06 157 GLU A N 1
ATOM 1258 C CA . GLU A 1 157 ? 2.354 -3.355 6.839 1.00 92.06 157 GLU A CA 1
ATOM 1259 C C . GLU A 1 157 ? 1.174 -2.944 7.727 1.00 92.06 157 GLU A C 1
ATOM 1261 O O . GLU A 1 157 ? 0.291 -3.752 8.014 1.00 92.06 157 GLU A O 1
ATOM 1266 N N . MET A 1 158 ? 1.090 -1.658 8.072 1.00 92.38 158 MET A N 1
ATOM 1267 C CA . MET A 1 158 ? -0.018 -1.117 8.852 1.00 92.38 158 MET A CA 1
ATOM 1268 C C . MET A 1 158 ? -1.354 -1.281 8.117 1.00 92.38 158 MET A C 1
ATOM 1270 O O . MET A 1 158 ? -2.338 -1.712 8.713 1.00 92.38 158 MET A O 1
ATOM 1274 N N . LEU A 1 159 ? -1.406 -0.982 6.816 1.00 94.19 159 LEU A N 1
ATOM 1275 C CA . LEU A 1 159 ? -2.616 -1.153 6.011 1.00 94.19 159 LEU A CA 1
ATOM 1276 C C . LEU A 1 159 ? -3.064 -2.620 5.965 1.00 94.19 159 LEU A C 1
ATOM 1278 O O . LEU A 1 159 ? -4.261 -2.892 6.056 1.00 94.19 159 LEU A O 1
ATOM 1282 N N . ASN A 1 160 ? -2.117 -3.557 5.878 1.00 92.44 160 ASN A N 1
ATOM 1283 C CA . ASN A 1 160 ? -2.402 -4.988 5.926 1.00 92.44 160 ASN A CA 1
ATOM 1284 C C . ASN A 1 160 ? -2.920 -5.445 7.300 1.00 92.44 160 ASN A C 1
ATOM 1286 O O . ASN A 1 160 ? -3.769 -6.325 7.365 1.00 92.44 160 ASN A O 1
ATOM 1290 N N . LEU A 1 161 ? -2.459 -4.840 8.396 1.00 92.44 161 LEU A N 1
ATOM 1291 C CA . LEU A 1 161 ? -2.962 -5.136 9.743 1.00 92.44 161 LEU A CA 1
ATOM 1292 C C . LEU A 1 161 ? -4.349 -4.546 10.011 1.00 92.44 161 LEU A C 1
ATOM 1294 O O . LEU A 1 161 ? -5.157 -5.158 10.704 1.00 92.44 161 LEU A O 1
ATOM 1298 N N . LEU A 1 162 ? -4.643 -3.365 9.465 1.00 93.25 162 LEU A N 1
ATOM 1299 C CA . LEU A 1 162 ? -5.970 -2.751 9.586 1.00 93.25 162 LEU A CA 1
ATOM 1300 C C . LEU A 1 162 ? -7.022 -3.515 8.768 1.00 93.25 162 LEU A C 1
ATOM 1302 O O . LEU A 1 162 ? -8.178 -3.629 9.195 1.00 93.25 162 LEU A O 1
ATOM 1306 N N . TYR A 1 163 ? -6.613 -4.040 7.610 1.00 94.12 163 TYR A N 1
ATOM 1307 C CA . TYR A 1 163 ? -7.460 -4.774 6.671 1.00 94.12 163 TYR A CA 1
ATOM 1308 C C . TYR A 1 163 ? -6.785 -6.075 6.221 1.00 94.12 163 TYR A C 1
ATOM 1310 O O . TYR A 1 163 ? -6.372 -6.187 5.059 1.00 94.12 163 TYR A O 1
ATOM 1318 N N . PRO A 1 164 ? -6.675 -7.064 7.124 1.00 92.69 164 PRO A N 1
ATOM 1319 C CA . PRO A 1 164 ? -6.143 -8.366 6.769 1.00 92.69 164 PRO A CA 1
ATOM 1320 C C . PRO A 1 164 ? -7.097 -9.072 5.805 1.00 92.69 164 PRO A C 1
ATOM 1322 O O . PRO A 1 164 ? -8.302 -8.819 5.775 1.00 92.69 164 PRO A O 1
ATOM 1325 N N . TYR A 1 165 ? -6.544 -9.979 5.016 1.00 89.06 165 TYR A N 1
ATOM 1326 C CA . TYR A 1 165 ? -7.291 -10.889 4.160 1.00 89.06 165 TYR A CA 1
ATOM 1327 C C . TYR A 1 165 ? -6.572 -12.236 4.167 1.00 89.06 165 TYR A C 1
ATOM 1329 O O . TYR A 1 165 ? -5.355 -12.289 4.351 1.00 89.06 165 TYR A O 1
ATOM 1337 N N . ASP A 1 166 ? -7.319 -13.313 3.957 1.00 87.81 166 ASP A N 1
ATOM 1338 C CA . ASP A 1 166 ? -6.748 -14.658 3.860 1.00 87.81 166 ASP A CA 1
ATOM 1339 C C . ASP A 1 166 ? -6.446 -15.007 2.401 1.00 87.81 166 ASP A C 1
ATOM 1341 O O . ASP A 1 166 ? -5.337 -15.431 2.061 1.00 87.81 166 ASP A O 1
ATOM 1345 N N . GLU A 1 167 ? -7.424 -14.762 1.526 1.00 86.19 167 GLU A N 1
ATOM 1346 C CA . GLU A 1 167 ? -7.364 -15.067 0.100 1.00 86.19 167 GLU A CA 1
ATOM 1347 C C . GLU A 1 167 ? -7.977 -13.934 -0.735 1.00 86.19 167 GLU A C 1
ATOM 1349 O O . GLU A 1 167 ? -8.945 -13.285 -0.334 1.00 86.19 167 GLU A O 1
ATOM 1354 N N . ALA A 1 168 ? -7.405 -13.691 -1.913 1.00 82.62 168 ALA A N 1
ATOM 1355 C CA . ALA A 1 168 ? -7.899 -12.728 -2.888 1.00 82.62 168 ALA A CA 1
ATOM 1356 C C . ALA A 1 168 ? -8.010 -13.375 -4.271 1.00 82.62 168 ALA A C 1
ATOM 1358 O O . ALA A 1 168 ? -7.128 -14.123 -4.686 1.00 82.62 168 ALA A O 1
ATOM 1359 N N . LYS A 1 169 ? -9.070 -13.058 -5.022 1.00 82.81 169 LYS A N 1
ATOM 1360 C CA . LYS A 1 169 ? -9.237 -13.562 -6.391 1.00 82.81 169 LYS A CA 1
ATOM 1361 C C . LYS A 1 169 ? -8.499 -12.685 -7.393 1.00 82.81 169 LYS A C 1
ATOM 1363 O O . LYS A 1 169 ? -8.848 -11.521 -7.583 1.00 82.81 169 LYS A O 1
ATOM 1368 N N . LEU A 1 170 ? -7.524 -13.270 -8.080 1.00 81.56 170 LEU A N 1
ATOM 1369 C CA . LEU A 1 170 ? -6.864 -12.669 -9.230 1.00 81.56 170 LEU A CA 1
ATOM 1370 C C . LEU A 1 170 ? -7.573 -13.111 -10.509 1.00 81.56 170 LEU A C 1
ATOM 1372 O O . LEU A 1 170 ? -7.499 -14.278 -10.888 1.00 81.56 170 LEU A O 1
ATOM 1376 N N . ASN A 1 171 ? -8.207 -12.166 -11.197 1.00 83.12 171 ASN A N 1
ATOM 1377 C CA . ASN A 1 171 ? -8.745 -12.389 -12.535 1.00 83.12 171 ASN A CA 1
ATOM 1378 C C . ASN A 1 171 ? -7.692 -12.005 -13.575 1.00 83.12 171 ASN A C 1
ATOM 1380 O O . ASN A 1 171 ? -7.145 -10.904 -13.524 1.00 83.12 171 ASN A O 1
ATOM 1384 N N . PHE A 1 172 ? -7.420 -12.893 -14.528 1.00 81.44 172 PHE A N 1
ATOM 1385 C CA . PHE A 1 172 ? -6.441 -12.650 -15.585 1.00 81.44 172 PHE A CA 1
ATOM 1386 C C . PHE A 1 172 ? -6.859 -13.291 -16.908 1.00 81.44 172 PHE A C 1
ATOM 1388 O O . PHE A 1 172 ? -7.576 -14.293 -16.953 1.00 81.44 172 PHE A O 1
ATOM 1395 N N . THR A 1 173 ? -6.356 -12.737 -18.006 1.00 83.69 173 THR A N 1
ATOM 1396 C CA . THR A 1 173 ? -6.506 -13.319 -19.341 1.00 83.69 173 THR A CA 1
ATOM 1397 C C . THR A 1 173 ? -5.279 -14.165 -19.659 1.00 83.69 173 THR A C 1
ATOM 1399 O O . THR A 1 173 ? -4.149 -13.692 -19.568 1.00 83.69 173 THR A O 1
ATOM 1402 N N . CYS A 1 174 ? -5.476 -15.434 -20.021 1.00 82.12 174 CYS A N 1
ATOM 1403 C CA . CYS A 1 174 ? -4.372 -16.314 -20.394 1.00 82.12 174 CYS A CA 1
ATOM 1404 C C . CYS A 1 174 ? -3.771 -15.875 -21.734 1.00 82.12 174 CYS A C 1
ATOM 1406 O O . CYS A 1 174 ? -4.459 -15.902 -22.752 1.00 82.12 174 CYS A O 1
ATOM 1408 N N . LEU A 1 175 ? -2.473 -15.569 -21.753 1.00 83.38 175 LEU A N 1
ATOM 1409 C CA . LEU A 1 175 ? -1.766 -15.135 -22.965 1.00 83.38 175 LEU A CA 1
ATOM 1410 C C . LEU A 1 175 ? -1.703 -16.213 -24.063 1.00 83.38 175 LEU A C 1
ATOM 1412 O O . LEU A 1 175 ? -1.573 -15.881 -25.234 1.00 83.38 175 LEU A O 1
ATOM 1416 N N . HIS A 1 176 ? -1.828 -17.496 -23.708 1.00 87.00 176 HIS A N 1
ATOM 1417 C CA . HIS A 1 176 ? -1.777 -18.596 -24.678 1.00 87.00 176 HIS A CA 1
ATOM 1418 C C . HIS A 1 176 ? -3.117 -18.884 -25.362 1.00 87.00 176 HIS A C 1
ATOM 1420 O O . HIS A 1 176 ? -3.129 -19.288 -26.518 1.00 87.00 176 HIS A O 1
ATOM 1426 N N . CYS A 1 177 ? -4.243 -18.738 -24.654 1.00 89.38 177 CYS A N 1
ATOM 1427 C CA . CYS A 1 177 ? -5.563 -19.121 -25.179 1.00 89.38 177 CYS A CA 1
ATOM 1428 C C . CYS A 1 177 ? -6.592 -17.985 -25.202 1.00 89.38 177 CYS A C 1
ATOM 1430 O O . CYS A 1 177 ? -7.732 -18.212 -25.598 1.00 89.38 177 CYS A O 1
ATOM 1432 N N . GLY A 1 178 ? -6.232 -16.788 -24.732 1.00 87.88 178 GLY A N 1
ATOM 1433 C CA . GLY A 1 178 ? -7.091 -15.601 -24.716 1.00 87.88 178 GLY A CA 1
ATOM 1434 C C . GLY A 1 178 ? -8.286 -15.663 -23.758 1.00 87.88 178 GLY A C 1
ATOM 1435 O O . GLY A 1 178 ? -9.027 -14.692 -23.649 1.00 87.88 178 GLY A O 1
ATOM 1436 N N . LYS A 1 179 ? -8.502 -16.779 -23.049 1.00 90.69 179 LYS A N 1
ATOM 1437 C CA . LYS A 1 179 ? -9.634 -16.935 -22.124 1.00 90.69 179 LYS A CA 1
ATOM 1438 C C . LYS A 1 179 ? -9.354 -16.298 -20.766 1.00 90.69 179 LYS A C 1
ATOM 1440 O O . LYS A 1 179 ? -8.221 -16.331 -20.276 1.00 90.69 179 LYS A O 1
ATOM 1445 N N . GLN A 1 180 ? -10.408 -15.784 -20.135 1.00 89.06 180 GLN A N 1
ATOM 1446 C CA . GLN A 1 180 ? -10.354 -15.341 -18.746 1.00 89.06 180 GLN A CA 1
ATOM 1447 C C . GLN A 1 180 ? -10.256 -16.532 -17.792 1.00 89.06 180 GLN A C 1
ATOM 1449 O O . GLN A 1 180 ? -10.840 -17.592 -18.018 1.00 89.06 180 GLN A O 1
ATOM 1454 N N . ASN A 1 181 ? -9.476 -16.348 -16.738 1.00 86.25 181 ASN A N 1
ATOM 1455 C CA . ASN A 1 181 ? -9.258 -17.298 -15.663 1.00 86.25 181 ASN A CA 1
ATOM 1456 C C . ASN A 1 181 ? -9.266 -16.534 -14.337 1.00 86.25 181 ASN A C 1
ATOM 1458 O O . ASN A 1 181 ? -9.031 -15.324 -14.301 1.00 86.25 181 ASN A O 1
ATOM 1462 N N . SER A 1 182 ? -9.492 -17.264 -13.253 1.00 85.69 182 SER A N 1
ATOM 1463 C CA . SER A 1 182 ? -9.360 -16.762 -11.891 1.00 85.69 182 SER A CA 1
ATOM 1464 C C . SER A 1 182 ? -8.463 -17.697 -11.093 1.00 85.69 182 SER A C 1
ATOM 1466 O O . SER A 1 182 ? -8.561 -18.915 -11.254 1.00 85.69 182 SER A O 1
ATOM 1468 N N . ALA A 1 183 ? -7.628 -17.144 -10.223 1.00 84.44 183 ALA A N 1
ATOM 1469 C CA . ALA A 1 183 ? -6.852 -17.909 -9.256 1.00 84.44 183 ALA A CA 1
ATOM 1470 C C . ALA A 1 183 ? -6.942 -17.270 -7.874 1.00 84.44 183 ALA A C 1
ATOM 1472 O O . ALA A 1 183 ? -7.037 -16.046 -7.760 1.00 84.44 183 ALA A O 1
ATOM 1473 N N . ASP A 1 184 ? -6.884 -18.105 -6.843 1.00 83.19 184 ASP A N 1
ATOM 1474 C CA . ASP A 1 184 ? -6.866 -17.653 -5.460 1.00 83.19 184 ASP A CA 1
ATOM 1475 C C . ASP A 1 184 ? -5.423 -17.354 -5.043 1.00 83.19 184 ASP A C 1
ATOM 1477 O O . ASP A 1 184 ? -4.520 -18.185 -5.177 1.00 83.19 184 ASP A O 1
ATOM 1481 N N . LEU A 1 185 ? -5.204 -16.137 -4.561 1.00 82.44 185 LEU A N 1
ATOM 1482 C CA . LEU A 1 185 ? -3.931 -15.652 -4.059 1.00 82.44 185 LEU A CA 1
ATOM 1483 C C . LEU A 1 185 ? -3.989 -15.601 -2.537 1.00 82.44 185 LEU A C 1
ATOM 1485 O O . LEU A 1 185 ? 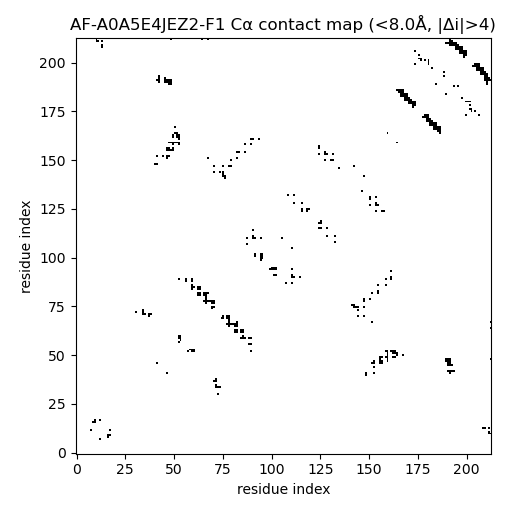-4.792 -14.862 -1.969 1.00 82.44 185 LEU A O 1
ATOM 1489 N N . LYS A 1 186 ? -3.117 -16.364 -1.881 1.00 86.25 186 LYS A N 1
ATOM 1490 C CA . LYS A 1 186 ? -3.015 -16.379 -0.419 1.00 86.25 186 LYS A CA 1
ATOM 1491 C C . LYS A 1 186 ? -2.238 -15.169 0.071 1.00 86.25 186 LYS A C 1
ATOM 1493 O O . LYS A 1 186 ? -1.233 -14.790 -0.529 1.00 86.25 186 LYS A O 1
ATOM 1498 N N . SER A 1 187 ? -2.652 -14.606 1.198 1.00 84.19 187 SER A N 1
ATOM 1499 C CA . SER A 1 187 ? -2.041 -13.393 1.750 1.00 84.19 187 SER A CA 1
ATOM 1500 C C . SER A 1 187 ? -0.549 -13.525 2.043 1.00 84.19 187 SER A C 1
ATOM 1502 O O . SER A 1 187 ? 0.229 -12.629 1.718 1.00 84.19 187 SER A O 1
ATOM 1504 N N . LYS A 1 188 ? -0.124 -14.687 2.547 1.00 85.12 188 LYS A N 1
ATOM 1505 C CA . LYS A 1 188 ? 1.290 -15.025 2.787 1.00 85.12 188 LYS A CA 1
ATOM 1506 C C . LYS A 1 188 ? 2.178 -14.951 1.535 1.00 85.12 188 LYS A C 1
ATOM 1508 O O . LYS A 1 188 ? 3.384 -14.756 1.652 1.00 85.12 188 LYS A O 1
ATOM 1513 N N . ASP A 1 189 ? 1.585 -15.115 0.354 1.00 81.88 189 ASP A N 1
ATOM 1514 C CA . ASP A 1 189 ? 2.284 -15.142 -0.931 1.00 81.88 189 ASP A CA 1
ATOM 1515 C C . ASP A 1 189 ? 2.167 -13.784 -1.657 1.00 81.88 189 ASP A C 1
ATOM 1517 O O . ASP A 1 189 ? 2.685 -13.610 -2.760 1.00 81.88 189 ASP A O 1
ATOM 1521 N N . ASN A 1 190 ? 1.512 -12.788 -1.057 1.00 82.19 190 ASN A N 1
ATOM 1522 C CA . ASN A 1 190 ? 1.208 -11.512 -1.698 1.00 82.19 190 ASN A CA 1
ATOM 1523 C C . ASN A 1 190 ? 2.082 -10.365 -1.162 1.00 82.19 190 ASN A C 1
ATOM 1525 O O . ASN A 1 190 ? 1.613 -9.387 -0.574 1.00 82.19 190 ASN A O 1
ATOM 1529 N N . PHE A 1 191 ? 3.381 -10.485 -1.410 1.00 84.81 191 PHE A N 1
ATOM 1530 C CA . PHE A 1 191 ? 4.351 -9.406 -1.235 1.00 84.81 191 PHE A CA 1
ATOM 1531 C C . PHE A 1 191 ? 4.978 -9.027 -2.578 1.00 84.81 191 PHE A C 1
ATOM 1533 O O . PHE A 1 191 ? 4.941 -9.794 -3.548 1.00 84.81 191 PHE A O 1
ATOM 1540 N N . LEU A 1 192 ? 5.531 -7.821 -2.643 1.00 84.50 192 LEU A N 1
ATOM 1541 C CA . LEU A 1 192 ? 6.124 -7.252 -3.841 1.00 84.50 192 LEU A CA 1
ATOM 1542 C C . LEU A 1 192 ? 7.273 -8.118 -4.362 1.00 84.50 192 LEU A C 1
ATOM 1544 O O . LEU A 1 192 ? 8.150 -8.553 -3.617 1.00 84.50 192 LEU A O 1
ATOM 1548 N N . GLY A 1 193 ? 7.278 -8.345 -5.672 1.00 78.81 193 GLY A N 1
ATOM 1549 C CA . GLY A 1 193 ? 8.290 -9.138 -6.352 1.00 78.81 193 GLY A CA 1
ATOM 1550 C C . GLY A 1 193 ? 8.142 -10.642 -6.169 1.00 78.81 193 GLY A C 1
ATOM 1551 O O . GLY A 1 193 ? 8.860 -11.370 -6.862 1.00 78.81 193 GLY A O 1
ATOM 1552 N N . ASN A 1 194 ? 7.216 -11.114 -5.319 1.00 81.19 194 ASN A N 1
ATOM 1553 C CA . ASN A 1 194 ? 6.924 -12.536 -5.247 1.00 81.19 194 ASN A CA 1
ATOM 1554 C C . ASN A 1 194 ? 6.451 -13.032 -6.610 1.00 81.19 194 ASN A C 1
ATOM 1556 O O . ASN A 1 194 ? 5.727 -12.339 -7.330 1.00 81.19 194 ASN A O 1
ATOM 1560 N N . THR A 1 195 ? 6.888 -14.235 -6.956 1.00 82.00 195 THR A N 1
ATOM 1561 C CA . THR A 1 195 ? 6.561 -14.859 -8.228 1.00 82.00 195 THR A CA 1
ATOM 1562 C C . THR A 1 195 ? 5.778 -16.127 -7.962 1.00 82.00 195 THR A C 1
ATOM 1564 O O . THR A 1 195 ? 6.241 -17.001 -7.234 1.00 82.00 195 THR A O 1
ATOM 1567 N N . PHE A 1 196 ? 4.596 -16.233 -8.555 1.00 80.88 196 PHE A N 1
ATOM 1568 C CA . PHE A 1 196 ? 3.736 -17.397 -8.411 1.00 80.88 196 PHE A CA 1
ATOM 1569 C C . PHE A 1 196 ? 3.318 -17.922 -9.779 1.00 80.88 196 PHE A C 1
ATOM 1571 O O . PHE A 1 196 ? 3.183 -17.187 -10.757 1.00 80.88 196 PHE A O 1
ATOM 1578 N N . ASN A 1 197 ? 3.160 -19.236 -9.833 1.00 83.38 197 ASN A N 1
ATOM 1579 C CA . ASN A 1 197 ? 2.845 -19.976 -11.040 1.00 83.38 197 ASN A CA 1
ATOM 1580 C C . ASN A 1 197 ? 1.374 -20.370 -10.990 1.00 83.38 197 ASN A C 1
ATOM 1582 O O . ASN A 1 197 ? 0.951 -21.059 -10.062 1.00 83.38 197 ASN A O 1
ATOM 1586 N N . ILE A 1 198 ? 0.604 -19.932 -11.981 1.00 83.94 198 ILE A N 1
ATOM 1587 C CA . ILE A 1 198 ? -0.804 -20.286 -12.118 1.00 83.94 198 ILE A CA 1
ATOM 1588 C C . ILE A 1 198 ? -0.974 -21.123 -13.373 1.00 83.94 198 ILE A C 1
ATOM 1590 O O . ILE A 1 198 ? -0.579 -20.734 -14.470 1.00 83.94 198 ILE A O 1
ATOM 1594 N N . VAL A 1 199 ? -1.632 -22.265 -13.221 1.00 87.25 199 VAL A N 1
ATOM 1595 C CA . VAL A 1 199 ? -2.023 -23.101 -14.350 1.00 87.25 199 VAL A CA 1
ATOM 1596 C C . VAL A 1 199 ? -3.347 -22.587 -14.909 1.00 87.25 199 VAL A C 1
ATOM 1598 O O . VAL A 1 199 ? -4.343 -22.499 -14.192 1.00 87.25 199 VAL A O 1
ATOM 1601 N N . CYS A 1 200 ? -3.378 -22.252 -16.199 1.00 86.38 200 CYS A N 1
ATOM 1602 C CA . CYS A 1 200 ? -4.617 -21.873 -16.873 1.00 86.38 200 CYS A CA 1
ATOM 1603 C C . CYS A 1 200 ? -5.613 -23.042 -16.845 1.00 86.38 200 CYS A C 1
ATOM 1605 O O . CYS A 1 200 ? -5.303 -24.127 -17.338 1.00 86.38 200 CYS A O 1
ATOM 1607 N N . SER A 1 201 ? -6.834 -22.818 -16.353 1.00 90.50 201 SER A N 1
ATOM 1608 C CA . SER A 1 201 ? -7.857 -23.871 -16.266 1.00 90.50 201 SER A CA 1
ATOM 1609 C C . SER A 1 201 ? -8.305 -24.379 -17.641 1.00 90.50 201 SER A C 1
ATOM 1611 O O . SER A 1 201 ? -8.749 -25.517 -17.769 1.00 90.50 201 SER A O 1
ATOM 1613 N N . ASN A 1 202 ? -8.142 -23.557 -18.683 1.00 91.19 202 ASN A N 1
ATOM 1614 C CA . ASN A 1 202 ? -8.548 -23.878 -20.047 1.00 91.19 202 ASN A CA 1
ATOM 1615 C C . ASN A 1 202 ? -7.479 -24.633 -20.852 1.00 91.19 202 ASN A C 1
ATOM 1617 O O . ASN A 1 202 ? -7.775 -25.677 -21.422 1.00 91.19 202 ASN A O 1
ATOM 1621 N N . CYS A 1 203 ? -6.254 -24.101 -20.945 1.00 92.00 203 CYS A N 1
ATOM 1622 C CA . CYS A 1 203 ? -5.194 -24.689 -21.782 1.00 92.00 203 CYS A CA 1
ATOM 1623 C C . CYS A 1 203 ? -4.114 -25.437 -20.993 1.00 92.00 203 CYS A C 1
ATOM 1625 O O . CYS A 1 203 ? -3.207 -25.993 -21.601 1.00 92.00 203 CYS A O 1
ATOM 1627 N N . ARG A 1 204 ? -4.194 -25.448 -19.655 1.00 91.56 204 ARG A N 1
ATOM 1628 C CA . ARG A 1 204 ? -3.232 -26.087 -18.737 1.00 91.56 204 ARG A CA 1
ATOM 1629 C C . ARG A 1 204 ? -1.787 -25.589 -18.846 1.00 91.56 204 ARG A C 1
ATOM 1631 O O . ARG A 1 204 ? -0.907 -26.142 -18.194 1.00 91.56 204 ARG A O 1
ATOM 1638 N N . ASN A 1 205 ? -1.539 -24.523 -19.607 1.00 87.88 205 ASN A N 1
ATOM 1639 C CA . ASN A 1 205 ? -0.239 -23.866 -19.623 1.00 87.88 205 ASN A CA 1
ATOM 1640 C C . ASN A 1 205 ? 0.014 -23.152 -18.296 1.00 87.88 205 ASN A C 1
ATOM 1642 O O . ASN A 1 205 ? -0.900 -22.566 -17.705 1.00 87.88 205 ASN A O 1
ATOM 1646 N N . ASN A 1 206 ? 1.268 -23.204 -17.858 1.00 85.69 206 ASN A N 1
ATOM 1647 C CA . ASN A 1 206 ? 1.739 -22.503 -16.678 1.00 85.69 206 ASN A CA 1
ATOM 1648 C C . ASN A 1 206 ? 2.037 -21.042 -17.031 1.00 85.69 206 ASN A C 1
ATOM 1650 O O . ASN A 1 206 ? 2.725 -20.765 -18.012 1.00 85.69 206 ASN A O 1
ATOM 1654 N N . ILE A 1 207 ? 1.506 -20.121 -16.237 1.00 81.81 207 ILE A N 1
ATOM 1655 C CA . ILE A 1 207 ? 1.676 -18.683 -16.390 1.00 81.81 207 ILE A CA 1
ATOM 1656 C C . ILE A 1 207 ? 2.341 -18.169 -15.123 1.00 81.81 207 ILE A C 1
ATOM 1658 O O . ILE A 1 207 ? 1.818 -18.325 -14.018 1.00 81.81 207 ILE A O 1
ATOM 1662 N N . GLN A 1 208 ? 3.491 -17.536 -15.303 1.00 80.06 208 GLN A N 1
ATOM 1663 C CA . GLN A 1 208 ? 4.235 -16.932 -14.217 1.00 80.06 208 GLN A CA 1
ATOM 1664 C C . GLN A 1 208 ? 3.767 -15.490 -14.015 1.00 80.06 208 GLN A C 1
ATOM 1666 O O . GLN A 1 208 ? 3.854 -14.666 -14.924 1.00 80.06 208 GLN A O 1
ATOM 1671 N N . PHE A 1 209 ? 3.298 -15.184 -12.811 1.00 76.19 209 PHE A N 1
ATOM 1672 C CA . PHE A 1 209 ? 2.959 -13.830 -12.394 1.00 76.19 209 PHE A CA 1
ATOM 1673 C C . PHE A 1 209 ? 4.001 -13.330 -11.410 1.00 76.19 209 PHE A C 1
ATOM 1675 O O . PHE A 1 209 ? 4.357 -14.036 -10.469 1.00 76.19 209 PHE A O 1
ATOM 1682 N N . ARG A 1 210 ? 4.461 -12.095 -11.613 1.00 76.50 210 ARG A N 1
ATOM 1683 C CA . ARG A 1 210 ? 5.267 -11.369 -10.636 1.00 76.50 210 ARG A CA 1
ATOM 1684 C C . ARG A 1 210 ? 4.427 -10.250 -10.054 1.00 76.50 210 ARG A C 1
ATOM 1686 O O . ARG A 1 210 ? 3.858 -9.454 -10.794 1.00 76.50 210 ARG A O 1
ATOM 1693 N N . ASN A 1 211 ? 4.370 -10.196 -8.736 1.00 73.19 211 ASN A N 1
ATOM 1694 C CA . ASN A 1 211 ? 3.533 -9.248 -8.034 1.00 73.19 211 ASN A CA 1
ATOM 1695 C C . ASN A 1 211 ? 4.151 -7.842 -8.061 1.00 73.19 211 ASN A C 1
ATOM 1697 O O . ASN A 1 211 ? 5.200 -7.612 -7.454 1.00 73.19 211 ASN A O 1
ATOM 1701 N N . ILE A 1 212 ? 3.532 -6.925 -8.801 1.00 72.75 212 ILE A N 1
ATOM 1702 C CA . ILE A 1 212 ? 3.920 -5.514 -8.942 1.00 72.75 212 ILE A CA 1
ATOM 1703 C C . ILE A 1 212 ? 2.625 -4.681 -8.857 1.00 72.75 212 ILE A C 1
ATOM 1705 O O . ILE A 1 212 ? 1.565 -5.165 -9.253 1.00 72.75 212 ILE A O 1
ATOM 1709 N N . ILE A 1 213 ? 2.703 -3.475 -8.280 1.00 61.19 213 ILE A N 1
ATOM 1710 C CA . ILE A 1 213 ? 1.559 -2.602 -7.933 1.00 61.19 213 ILE A CA 1
ATOM 1711 C C . ILE A 1 213 ? 0.988 -1.812 -9.127 1.00 61.19 213 ILE A C 1
ATOM 1713 O O . ILE A 1 213 ? 1.735 -1.075 -9.819 1.00 61.19 213 ILE A O 1
#

Secondary structure (DSSP, 8-state):
---SHHHHHHHHSTTHHHHHHTTS-TT-HHHHHHHHHHHHHHHHTTPBP-HHHHHH-HHHHHHHHHHHHHHHTT-HHHHHHHHHHHHHHHHHHHHHHHHSS--TT--HHHHHHHHHHHTTT-HHHHHHHHHHHHHHH-TTSPPPHHHHHHHHHHHHHHHHHHS--SEEEEEEE-TTT--EEEEEEEGGG-BTT-EEEEE-TTT--EEEEE---

Radius of gyration: 18.73 Å; Cα contacts (8 Å, |Δi|>4): 254; chains: 1; bounding box: 40×48×52 Å

Mean predicted aligned error: 8.54 Å

Foldseek 3Di:
DPDPVLVVLVFPPPPVSVVVVPVPDVPCPVQVVQLVVLLVLQVVLLAFALVLLCVVPVVLNVLQQQLSVCLSRVNLVSNLVSLLVSLVVLLQVLCCVPVVDGCPPPDSLRSLVVLCVVVVVPPVLVVLSVLSVVVVVCNPDDDDSVSSSSNSRSSRVSSCVSRPDQWDWDWDQDPVPRDIDIDIDGSVQGTAQRWDWDQGPPPRDIDIDGHGD

Solvent-accessible surface area (backbone atoms only — not comparable to full-atom values): 11993 Å² total; per-residue (Å²): 140,87,76,73,62,61,60,48,32,72,60,71,31,75,69,63,34,56,65,71,40,71,83,76,44,90,88,43,60,69,58,52,50,53,26,49,52,50,49,48,52,46,32,73,69,46,31,43,61,36,55,39,37,32,71,77,40,56,69,36,43,54,32,35,40,50,11,53,49,29,41,41,74,72,33,32,72,58,9,47,62,27,38,48,49,22,49,50,52,53,48,45,51,51,45,27,70,75,69,72,43,83,53,88,86,58,50,73,68,55,50,49,53,49,46,41,62,76,44,57,90,41,64,73,54,46,55,36,53,52,53,52,51,54,59,66,72,45,79,91,55,87,60,49,66,67,60,41,53,52,44,53,40,40,50,24,50,52,42,29,69,79,25,65,56,66,68,44,81,48,76,46,66,40,89,90,75,71,46,79,45,73,46,81,42,46,47,95,67,43,26,33,63,37,71,50,76,45,64,39,89,87,80,63,50,77,43,79,46,62,41,73,117

Nearest PDB structures (foldseek):
  2hsb-assembly1_A  TM=7.864E-01  e=1.446E-01  Archaeoglobus fulgidus
  3o10-assembly2_C  TM=6.651E-01  e=9.892E-02  Homo sapiens
  1l7c-assembly1_A  TM=2.907E-01  e=7.990E+00  Mus musculus